Protein AF-A0A6A2WN17-F1 (afdb_monomer)

Foldseek 3Di:
DDDDDDDDDDDDPPPPDDDPDPPPPPLPPQQDDPLQPDDPDPDDDDDDDDFDAVLNVVVDDPPDPPPDLQEDFKDFVVQQDAQHKHFYKAADFDPPRQLQDAAADAPPPDDLALVCLVVQCVSNVNDPPGSLSVLSNVLRCVQPDDDPQKQKHKDRHPVSVLVSLCVPVNNPFDKDKDAKDKPDPDGIDRFMKGWNDKAWFPFARKWKWGFGRDSGHITIIMDRHPWGKIKIFTWIATPVGMTMRWIKIKTAAQQPPDQPPVQCVSHVHGGGPGIMMGIDHRSIMMMGTDDD

Solvent-accessible surface area (backbone atoms only — not comparable to full-atom values): 17610 Å² total; per-residue (Å²): 142,82,84,82,87,86,88,82,90,81,88,79,77,85,77,81,78,87,69,88,74,80,74,78,74,73,82,71,80,66,52,79,54,81,89,50,68,75,75,90,73,91,74,86,92,80,86,82,76,68,57,70,40,62,52,50,59,73,66,50,61,103,79,66,90,72,86,51,93,75,71,53,72,61,41,46,68,85,56,73,33,72,77,30,68,42,50,43,62,64,49,69,54,67,87,83,44,63,67,68,47,66,43,65,60,62,72,87,86,61,84,90,45,61,90,41,43,72,57,51,31,59,73,70,71,44,57,80,89,33,66,50,40,52,33,39,52,51,39,35,46,60,58,71,51,86,53,92,67,49,55,70,48,64,33,47,14,46,54,55,43,51,53,51,48,24,72,75,76,40,82,90,65,50,69,48,83,45,57,33,47,44,65,59,98,57,78,59,54,78,38,49,26,34,28,71,42,73,43,79,43,63,53,86,50,64,40,50,23,40,40,40,47,45,67,54,42,34,26,48,30,45,40,61,64,99,58,50,52,39,38,29,46,31,36,30,39,32,83,90,68,31,45,31,46,35,34,36,41,30,34,61,60,30,60,89,49,66,79,83,41,64,58,32,69,75,66,74,48,62,66,51,76,51,49,50,22,34,66,54,38,72,59,24,40,34,38,34,48,46,85,133

Sequence (292 aa):
MGNEFVSCSLVLVLLITLAPGNVAGSHGNVLRLPTMDGKEEAGESAPSNSGMSMGMMMRMGREEVGKDPGFKVFFLMKDVQVGKTIPVNFPHLKETDPSRTLPRKTPTSLPFSLKALPFLLRFFSIPPASPQALGIEKTLTACETERPGEYKACITSVDSLIDFVGGYFGSDVRFEILKTSASSNSSPLIQNYTVFELKEKTSAKSLPCHNLPYPYPVFYCHILIDTTNRMFKVILRGENGDLVDAVLVCHMDTTKWNRNYFAFRQLGVERGTTEACHFFPAYDLAVVLVPK

InterPro domains:
  IPR004873 BURP domain [PF03181] (73-286)
  IPR004873 BURP domain [PS51277] (74-290)
  IPR004873 BURP domain [SM01045] (72-290)
  IPR044816 BURP domain-containing protein [PTHR31236] (67-291)

Mean predicted aligned error: 12.92 Å

Secondary structure (DSSP, 8-state):
---------------------------------GGG------SS---------HHHHTTS-TTSTTS-TT--SEE-TTTSSTT-EEEE------TT-GGGS--SS--TTS--SGGGHHHHHHHTTPPTTSHHHHHHHHHHHHHHS--TTEEEEEE-SHHHHHHHHHHHH-TT-EEEEEE-EEE--S----EEEEEEEEEEE-TT-EEEEEEP-SSS--EEEEEETT--EEEEEEEEEETTS-EEEEEEEEES--TTS-TT-HHHHHHT--TTTS-EEEEPPTT-EEEEEE--

Organism: Hibiscus syriacus (NCBI:txid106335)

Radius of gyration: 25.1 Å; Cα contacts (8 Å, |Δi|>4): 496; chains: 1; bounding box: 89×75×54 Å

pLDDT: mean 74.09, std 23.2, range [22.14, 97.25]

Structure (mmCIF, N/CA/C/O backbone):
data_AF-A0A6A2WN17-F1
#
_entry.id   AF-A0A6A2WN17-F1
#
loop_
_atom_site.group_PDB
_atom_site.id
_atom_site.type_symbol
_atom_site.label_atom_id
_atom_site.label_alt_id
_atom_site.label_comp_id
_atom_site.label_asym_id
_atom_site.label_entity_id
_atom_site.label_seq_id
_atom_site.pdbx_PDB_ins_code
_atom_site.Cartn_x
_atom_site.Cartn_y
_atom_site.Cartn_z
_atom_site.occupancy
_atom_site.B_iso_or_equiv
_atom_site.auth_seq_id
_atom_site.auth_comp_id
_atom_site.auth_asym_id
_atom_site.auth_atom_id
_atom_site.pdbx_PDB_model_num
ATOM 1 N N . MET A 1 1 ? 65.100 -54.864 -26.582 1.00 40.81 1 MET A N 1
ATOM 2 C CA . MET A 1 1 ? 64.077 -54.620 -27.622 1.00 40.81 1 MET A CA 1
ATOM 3 C C . MET A 1 1 ? 62.974 -53.791 -26.995 1.00 40.81 1 MET A C 1
ATOM 5 O O . MET A 1 1 ? 62.302 -54.292 -26.108 1.00 40.81 1 MET A O 1
ATOM 9 N N . GLY A 1 2 ? 62.851 -52.529 -27.394 1.00 34.66 2 GLY A N 1
ATOM 10 C CA . GLY A 1 2 ? 61.840 -51.601 -26.884 1.00 34.66 2 GLY A CA 1
ATOM 11 C C . GLY A 1 2 ? 62.279 -50.176 -27.187 1.00 34.66 2 GLY A C 1
ATOM 12 O O . GLY A 1 2 ? 63.064 -49.619 -26.431 1.00 34.66 2 GLY A O 1
ATOM 13 N N . ASN A 1 3 ? 61.865 -49.661 -28.345 1.00 38.38 3 ASN A N 1
ATOM 14 C CA . ASN A 1 3 ? 62.213 -48.325 -28.823 1.00 38.38 3 ASN A CA 1
ATOM 15 C C . ASN A 1 3 ? 61.566 -47.224 -27.970 1.00 38.38 3 ASN A C 1
ATOM 17 O O . ASN A 1 3 ? 60.401 -47.320 -27.585 1.00 38.38 3 ASN A O 1
ATOM 21 N N . GLU A 1 4 ? 62.356 -46.175 -27.763 1.00 36.59 4 GLU A N 1
ATOM 22 C CA . GLU A 1 4 ? 62.033 -44.853 -27.219 1.00 36.59 4 GLU A CA 1
ATOM 23 C C . GLU A 1 4 ? 60.982 -44.149 -28.109 1.00 36.59 4 GLU A C 1
ATOM 25 O O . GLU A 1 4 ? 60.952 -44.372 -29.317 1.00 36.59 4 GLU A O 1
ATOM 30 N N . PHE A 1 5 ? 59.938 -43.477 -27.613 1.00 34.72 5 PHE A N 1
ATOM 31 C CA . PHE A 1 5 ? 59.844 -42.225 -26.842 1.00 34.72 5 PHE A CA 1
ATOM 32 C C . PHE A 1 5 ? 60.400 -40.953 -27.540 1.00 34.72 5 PHE A C 1
ATOM 34 O O . PHE A 1 5 ? 61.599 -40.729 -27.608 1.00 34.72 5 PHE A O 1
ATOM 41 N N . VAL A 1 6 ? 59.440 -40.073 -27.886 1.00 35.31 6 VAL A N 1
ATOM 42 C CA . VAL A 1 6 ? 59.460 -38.589 -27.978 1.00 35.31 6 VAL A CA 1
ATOM 43 C C . VAL A 1 6 ? 59.698 -37.889 -29.335 1.00 35.31 6 VAL A C 1
ATOM 45 O O . VAL A 1 6 ? 60.702 -38.074 -30.009 1.00 35.31 6 VAL A O 1
ATOM 48 N N . SER A 1 7 ? 58.790 -36.919 -29.567 1.00 34.34 7 SER A N 1
ATOM 49 C CA . SER A 1 7 ? 58.853 -35.698 -30.403 1.00 34.34 7 SER A CA 1
ATOM 50 C C . SER A 1 7 ? 58.430 -35.827 -31.876 1.00 34.34 7 SER A C 1
ATOM 52 O O . SER A 1 7 ? 58.879 -36.720 -32.570 1.00 34.34 7 SER A O 1
ATOM 54 N N . CYS A 1 8 ? 57.613 -34.948 -32.471 1.00 30.30 8 CYS A N 1
ATOM 55 C CA . CYS A 1 8 ? 57.121 -33.636 -32.051 1.00 30.30 8 CYS A CA 1
ATOM 56 C C . CYS A 1 8 ? 55.933 -33.213 -32.953 1.00 30.30 8 CYS A C 1
ATOM 58 O O . CYS A 1 8 ? 55.922 -33.526 -34.140 1.00 30.30 8 CYS A O 1
ATOM 60 N N . SER A 1 9 ? 55.008 -32.426 -32.396 1.00 37.34 9 SER A N 1
ATOM 61 C CA . SER A 1 9 ? 54.166 -31.433 -33.092 1.00 37.34 9 SER A CA 1
ATOM 62 C C . SER A 1 9 ? 53.092 -31.885 -34.094 1.00 37.34 9 SER A C 1
ATOM 64 O O . SER A 1 9 ? 53.327 -31.945 -35.295 1.00 37.34 9 SER A O 1
ATOM 66 N N . LEU A 1 10 ? 51.841 -31.949 -33.623 1.00 37.84 10 LEU A N 1
ATOM 67 C CA . LEU A 1 10 ? 50.713 -31.354 -34.351 1.00 37.84 10 LEU A CA 1
ATOM 68 C C . LEU A 1 10 ? 49.622 -30.926 -33.361 1.00 37.84 10 LEU A C 1
ATOM 70 O O . LEU A 1 10 ? 48.903 -31.733 -32.778 1.00 37.84 10 LEU A O 1
ATOM 74 N N . VAL A 1 11 ? 49.556 -29.612 -33.156 1.00 42.59 11 VAL A N 1
ATOM 75 C CA . VAL A 1 11 ? 48.488 -28.891 -32.466 1.00 42.59 11 VAL A CA 1
ATOM 76 C C . VAL A 1 11 ? 47.189 -29.138 -33.234 1.00 42.59 11 VAL A C 1
ATOM 78 O O . VAL A 1 11 ? 46.989 -28.562 -34.302 1.00 42.59 11 VAL A O 1
ATOM 81 N N . LEU A 1 12 ? 46.306 -29.993 -32.714 1.00 37.38 12 LEU A N 1
ATOM 82 C CA . LEU A 1 12 ? 44.942 -30.099 -33.223 1.00 37.38 12 LEU A CA 1
ATOM 83 C C . LEU A 1 12 ? 44.054 -29.137 -32.429 1.00 37.38 12 LEU A C 1
ATOM 85 O O . LEU A 1 12 ? 43.599 -29.421 -31.323 1.00 37.38 12 LEU A O 1
ATOM 89 N N . VAL A 1 13 ? 43.868 -27.958 -33.016 1.00 37.09 13 VAL A N 1
ATOM 90 C CA . VAL A 1 13 ? 42.871 -26.960 -32.635 1.00 37.09 13 VAL A CA 1
ATOM 91 C C . VAL A 1 13 ? 41.490 -27.617 -32.691 1.00 37.09 13 VAL A C 1
ATOM 93 O O . VAL A 1 13 ? 41.017 -27.981 -33.767 1.00 37.09 13 VAL A O 1
ATOM 96 N N . LEU A 1 14 ? 40.829 -27.763 -31.541 1.00 33.91 14 LEU A N 1
ATOM 97 C CA . LEU A 1 14 ? 39.413 -28.115 -31.491 1.00 33.91 14 LEU A CA 1
ATOM 98 C C . LEU A 1 14 ? 38.614 -26.870 -31.917 1.00 33.91 14 LEU A C 1
ATOM 100 O O . LEU A 1 14 ? 38.328 -25.982 -31.115 1.00 33.91 14 LEU A O 1
ATOM 104 N N . LEU A 1 15 ? 38.324 -26.767 -33.214 1.00 33.31 15 LEU A N 1
ATOM 105 C CA . LEU A 1 15 ? 37.409 -25.778 -33.778 1.00 33.31 15 LEU A CA 1
ATOM 106 C C . LEU A 1 15 ? 36.001 -26.030 -33.222 1.00 33.31 15 LEU A C 1
ATOM 108 O O . LEU A 1 15 ? 35.298 -26.943 -33.647 1.00 33.31 15 LEU A O 1
ATOM 112 N N . ILE A 1 16 ? 35.596 -25.199 -32.262 1.00 36.66 16 ILE A N 1
ATOM 113 C CA . ILE A 1 16 ? 34.209 -25.054 -31.821 1.00 36.66 16 ILE A CA 1
ATOM 114 C C . ILE A 1 16 ? 33.433 -24.436 -32.990 1.00 36.66 16 ILE A C 1
ATOM 116 O O . ILE A 1 16 ? 33.444 -23.223 -33.196 1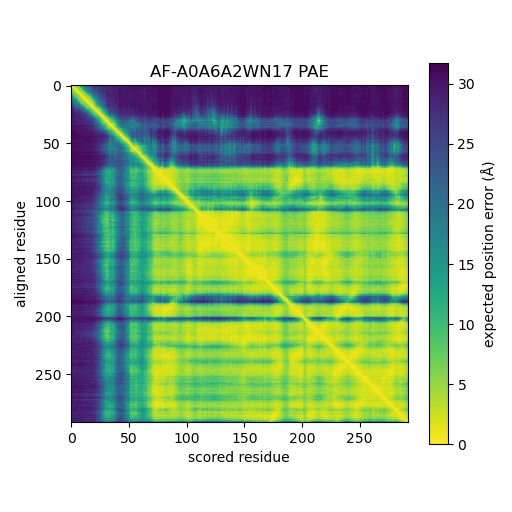.00 36.66 16 ILE A O 1
ATOM 120 N N . THR A 1 17 ? 32.773 -25.269 -33.789 1.00 34.62 17 THR A N 1
ATOM 121 C CA . THR A 1 17 ? 31.770 -24.811 -34.751 1.00 34.62 17 THR A CA 1
ATOM 122 C C . THR A 1 17 ? 30.524 -24.371 -33.987 1.00 34.62 17 THR A C 1
ATOM 124 O O . THR A 1 17 ? 29.763 -25.197 -33.482 1.00 34.62 17 THR A O 1
ATOM 127 N N . LEU A 1 18 ? 30.326 -23.056 -33.906 1.00 36.97 18 LEU A N 1
ATOM 128 C CA . LEU A 1 18 ? 29.062 -22.414 -33.559 1.00 36.97 18 LEU A CA 1
ATOM 129 C C . LEU A 1 18 ? 28.013 -22.771 -34.621 1.00 36.97 18 LEU A C 1
ATOM 131 O O . LEU A 1 18 ? 27.937 -22.134 -35.668 1.00 36.97 18 LEU A O 1
ATOM 135 N N . ALA A 1 19 ? 27.195 -23.785 -34.350 1.00 29.12 19 ALA A N 1
ATOM 136 C CA . ALA A 1 19 ? 25.875 -23.897 -34.957 1.00 29.12 19 ALA A CA 1
ATOM 137 C C . ALA A 1 19 ? 24.868 -23.190 -34.030 1.00 29.12 19 ALA A C 1
ATOM 139 O O . ALA A 1 19 ? 24.899 -23.433 -32.819 1.00 29.12 19 ALA A O 1
ATOM 140 N N . PRO A 1 20 ? 23.989 -22.311 -34.545 1.00 32.47 20 PRO A N 1
ATOM 141 C CA . PRO A 1 20 ? 22.979 -21.649 -33.736 1.00 32.47 20 PRO A CA 1
ATOM 142 C C . PRO A 1 20 ? 21.929 -22.688 -33.346 1.00 32.47 20 PRO A C 1
ATOM 144 O O . PRO A 1 20 ? 21.011 -23.000 -34.102 1.00 32.47 20 PRO A O 1
ATOM 147 N N . GLY A 1 21 ? 22.089 -23.266 -32.159 1.00 27.53 21 GLY A N 1
ATOM 148 C CA . GLY A 1 21 ? 21.031 -24.028 -31.523 1.00 27.53 21 GLY A CA 1
ATOM 149 C C . GLY A 1 21 ? 19.849 -23.096 -31.298 1.00 27.53 21 GLY A C 1
ATOM 150 O O . GLY A 1 21 ? 19.932 -22.178 -30.484 1.00 27.53 21 GLY A O 1
ATOM 151 N N . ASN A 1 22 ? 18.773 -23.325 -32.050 1.00 30.70 22 ASN A N 1
ATOM 152 C CA . ASN A 1 22 ? 17.442 -22.793 -31.795 1.00 30.70 22 ASN A CA 1
ATO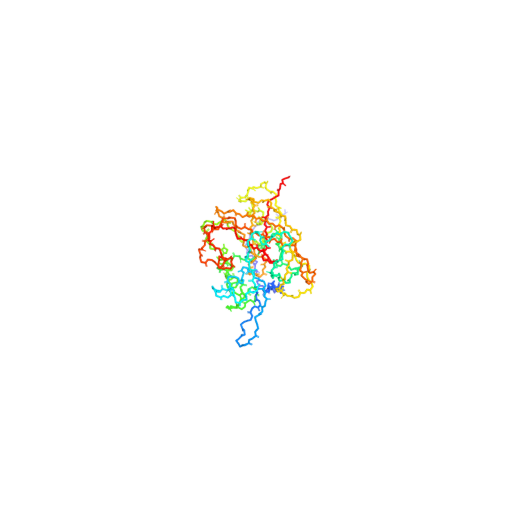M 153 C C . ASN A 1 22 ? 17.087 -23.041 -30.323 1.00 30.70 22 ASN A C 1
ATOM 155 O O . ASN A 1 22 ? 16.602 -24.112 -29.957 1.00 30.70 22 ASN A O 1
ATOM 159 N N . VAL A 1 23 ? 17.308 -22.040 -29.472 1.00 31.48 23 VAL A N 1
ATOM 160 C CA . VAL A 1 23 ? 16.600 -21.947 -28.202 1.00 31.48 23 VAL A CA 1
ATOM 161 C C . VAL A 1 23 ? 15.181 -21.580 -28.592 1.00 31.48 23 VAL A C 1
ATOM 163 O O . VAL A 1 23 ? 14.880 -20.422 -28.876 1.00 31.48 23 VAL A O 1
ATOM 166 N N . ALA A 1 24 ? 14.334 -22.602 -28.694 1.00 26.92 24 ALA A N 1
ATOM 167 C CA . ALA A 1 24 ? 12.898 -22.432 -28.765 1.00 26.92 24 ALA A CA 1
ATOM 168 C C . ALA A 1 24 ? 12.500 -21.519 -27.601 1.00 26.92 24 ALA A C 1
ATOM 170 O O . ALA A 1 24 ? 12.579 -21.908 -26.434 1.00 26.92 24 ALA A O 1
ATOM 171 N N . GLY A 1 25 ? 12.159 -20.273 -27.929 1.00 28.67 25 GLY A N 1
ATOM 172 C CA . GLY A 1 25 ? 11.593 -19.335 -26.985 1.00 28.67 25 GLY A CA 1
ATOM 173 C C . GLY A 1 25 ? 10.329 -19.969 -26.438 1.00 28.67 25 GLY A C 1
ATOM 174 O O . GLY A 1 25 ? 9.324 -20.063 -27.138 1.00 28.67 25 GLY A O 1
ATOM 175 N N . SER A 1 26 ? 10.395 -20.444 -25.196 1.00 28.44 26 SER A N 1
ATOM 176 C CA . SER A 1 26 ? 9.195 -20.651 -24.405 1.00 28.44 26 SER A CA 1
ATOM 177 C C . SER A 1 26 ? 8.462 -19.319 -24.443 1.00 28.44 26 SER A C 1
ATOM 179 O O . SER A 1 26 ? 8.983 -18.316 -23.952 1.00 28.44 26 SER A O 1
ATOM 181 N N . HIS A 1 27 ? 7.321 -19.290 -25.130 1.00 33.47 27 HIS A N 1
ATOM 182 C CA . HIS A 1 27 ? 6.392 -18.175 -25.111 1.00 33.47 27 HIS A CA 1
ATOM 183 C C . HIS A 1 27 ? 5.979 -17.974 -23.652 1.00 33.47 27 HIS A C 1
ATOM 185 O O . HIS A 1 27 ? 5.038 -18.592 -23.157 1.00 33.47 27 HIS A O 1
ATOM 191 N N . GLY A 1 28 ? 6.757 -17.165 -22.934 1.00 33.25 28 GLY A N 1
ATOM 192 C CA . GLY A 1 28 ? 6.467 -16.773 -21.573 1.00 33.25 28 GLY A CA 1
ATOM 193 C C . GLY A 1 28 ? 5.167 -15.998 -21.613 1.00 33.25 28 GLY A C 1
ATOM 194 O O . GLY A 1 28 ? 5.125 -14.893 -22.151 1.00 33.25 28 GLY A O 1
ATOM 195 N N . ASN A 1 29 ? 4.103 -16.597 -21.086 1.00 30.67 29 ASN A N 1
ATOM 196 C CA . ASN A 1 29 ? 2.864 -15.889 -20.814 1.00 30.67 29 ASN A CA 1
ATOM 197 C C . ASN A 1 29 ? 3.206 -14.721 -19.883 1.00 30.67 29 ASN A C 1
ATOM 199 O O . ASN A 1 29 ? 3.411 -14.906 -18.685 1.00 30.67 29 ASN A O 1
ATOM 203 N N . VAL A 1 30 ? 3.334 -13.530 -20.467 1.00 43.00 30 VAL A N 1
ATOM 204 C CA . VAL A 1 30 ? 3.514 -12.273 -19.745 1.00 43.00 30 VAL A CA 1
ATOM 205 C C . VAL A 1 30 ? 2.337 -12.135 -18.793 1.00 43.00 30 VAL A C 1
ATOM 207 O O . VAL A 1 30 ? 1.183 -12.225 -19.219 1.00 43.00 30 VAL A O 1
ATOM 210 N N . LEU A 1 31 ? 2.621 -11.922 -17.509 1.00 48.25 31 LEU A N 1
ATOM 211 C CA . LEU A 1 31 ? 1.592 -11.618 -16.530 1.00 48.25 31 LEU A CA 1
ATOM 212 C C . LEU A 1 31 ? 0.936 -10.291 -16.931 1.00 48.25 31 LEU A C 1
ATOM 214 O O . LEU A 1 31 ? 1.533 -9.224 -16.791 1.00 48.25 31 LEU A O 1
ATOM 218 N N . ARG A 1 32 ? -0.271 -10.354 -17.495 1.00 47.97 32 ARG A N 1
ATOM 219 C CA . ARG A 1 32 ? -1.046 -9.163 -17.847 1.00 47.97 32 ARG A CA 1
ATOM 220 C C . ARG A 1 32 ? -1.835 -8.717 -16.630 1.00 47.97 32 ARG A C 1
ATOM 222 O O . ARG A 1 32 ? -2.817 -9.348 -16.255 1.00 47.97 32 ARG A O 1
ATOM 229 N N . LEU A 1 33 ? -1.377 -7.640 -16.003 1.00 43.19 33 LEU A N 1
ATOM 230 C CA . LEU A 1 33 ? -2.143 -6.967 -14.964 1.00 43.19 33 LEU A CA 1
ATOM 231 C C . LEU A 1 33 ? -3.306 -6.193 -15.606 1.00 43.19 33 LEU A C 1
ATOM 233 O O . LEU A 1 33 ? -3.079 -5.512 -16.602 1.00 43.19 33 LEU A O 1
ATOM 237 N N . PRO A 1 34 ? -4.505 -6.156 -15.001 1.00 37.88 34 PRO A N 1
ATOM 238 C CA . PRO A 1 34 ? -5.596 -5.290 -15.464 1.00 37.88 34 PRO A CA 1
ATOM 239 C C . PRO A 1 34 ? -5.208 -3.802 -15.540 1.00 37.88 34 PRO A C 1
ATOM 241 O O . PRO A 1 34 ? -5.749 -3.040 -16.333 1.00 37.88 34 PRO A O 1
ATOM 244 N N . THR A 1 35 ? -4.213 -3.378 -14.752 1.00 41.19 35 THR A N 1
ATOM 245 C CA . THR A 1 35 ? -3.648 -2.015 -14.769 1.00 41.19 35 THR A CA 1
ATOM 246 C C . THR A 1 35 ? -2.876 -1.684 -16.053 1.00 41.19 35 THR A C 1
ATOM 248 O O . THR A 1 35 ? -2.472 -0.536 -16.254 1.00 41.19 35 THR A O 1
ATOM 251 N N . MET A 1 36 ? -2.650 -2.682 -16.910 1.00 41.41 36 MET A N 1
ATOM 252 C CA . MET A 1 36 ? -1.915 -2.588 -18.167 1.00 41.41 36 MET A CA 1
ATOM 253 C C . MET A 1 36 ? -2.828 -2.482 -19.397 1.00 41.41 36 MET A C 1
ATOM 255 O O . MET A 1 36 ? -2.316 -2.160 -20.464 1.00 41.41 36 MET A O 1
ATOM 259 N N . ASP A 1 37 ? -4.144 -2.678 -19.263 1.00 45.16 37 ASP A N 1
ATOM 260 C CA . ASP A 1 37 ? -5.091 -2.770 -20.391 1.00 45.16 37 ASP A CA 1
ATOM 261 C C . ASP A 1 37 ? -5.840 -1.456 -20.712 1.00 45.16 37 ASP A C 1
ATOM 263 O O . ASP A 1 37 ? -6.841 -1.460 -21.425 1.00 45.16 37 ASP A O 1
ATOM 267 N N . GLY A 1 38 ? -5.364 -0.304 -20.225 1.00 41.56 38 GLY A N 1
ATOM 268 C CA . GLY A 1 38 ? -5.970 0.994 -20.542 1.00 41.56 38 GLY A CA 1
ATOM 269 C C . GLY A 1 38 ? -5.831 1.346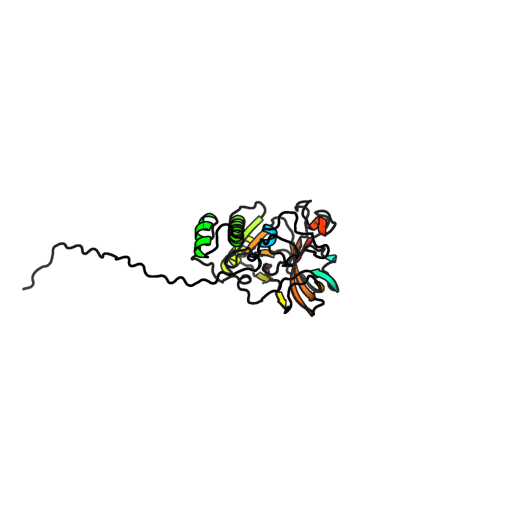 -22.028 1.00 41.56 38 GLY A C 1
ATOM 270 O O . GLY A 1 38 ? -4.758 1.771 -22.456 1.00 41.56 38 GLY A O 1
ATOM 271 N N . LYS A 1 39 ? -6.908 1.176 -22.803 1.00 32.22 39 LYS A N 1
ATOM 272 C CA . LYS A 1 39 ? -7.055 1.739 -24.151 1.00 32.22 39 LYS A CA 1
ATOM 273 C C . LYS A 1 39 ? -7.276 3.253 -24.061 1.00 32.22 39 LYS A C 1
ATOM 275 O O . LYS A 1 39 ? -8.184 3.698 -23.367 1.00 32.22 39 LYS A O 1
ATOM 280 N N . GLU A 1 40 ? -6.495 4.029 -24.807 1.00 34.12 40 GLU A N 1
ATOM 281 C CA . GLU A 1 40 ? -6.929 5.347 -25.281 1.00 34.12 40 GLU A CA 1
ATOM 282 C C . GLU A 1 40 ? -7.899 5.113 -26.445 1.00 34.12 40 GLU A C 1
ATOM 284 O O . GLU A 1 40 ? -7.475 4.766 -27.545 1.00 34.12 40 GLU A O 1
ATOM 289 N N . GLU A 1 41 ? -9.202 5.264 -26.214 1.00 26.09 41 GLU A N 1
ATOM 290 C CA . GLU A 1 41 ? -10.159 5.484 -27.300 1.00 26.09 41 GLU A CA 1
ATOM 291 C C . GLU A 1 41 ? -10.662 6.927 -27.198 1.00 26.09 41 GLU A C 1
ATOM 293 O O . GLU A 1 41 ? -11.208 7.362 -26.184 1.00 26.09 41 GLU A O 1
ATOM 298 N N . ALA A 1 42 ? -10.385 7.698 -28.250 1.00 29.48 42 ALA A N 1
ATOM 299 C CA . ALA A 1 42 ? -10.917 9.032 -28.453 1.00 29.48 42 ALA A CA 1
ATOM 300 C C . ALA A 1 42 ? -12.396 8.923 -28.857 1.00 29.48 42 ALA A C 1
ATOM 302 O O . ALA A 1 42 ? -12.702 8.318 -29.880 1.00 29.48 42 ALA A O 1
ATOM 303 N N . GLY A 1 43 ? -13.292 9.537 -28.080 1.00 24.22 43 GLY A N 1
ATOM 304 C CA . GLY A 1 43 ? -14.711 9.684 -28.425 1.00 24.22 43 GLY A CA 1
ATOM 305 C C . GLY A 1 43 ? -15.669 9.141 -27.362 1.00 24.22 43 GLY A C 1
ATOM 306 O O . GLY A 1 43 ? -15.671 7.958 -27.066 1.00 24.22 43 GLY A O 1
ATOM 307 N N . GLU A 1 44 ? -16.454 10.057 -26.795 1.00 26.31 44 GLU A N 1
ATOM 308 C CA . GLU A 1 44 ? -17.746 9.902 -26.104 1.00 26.31 44 GLU A CA 1
ATOM 309 C C . GLU A 1 44 ? -18.101 8.584 -25.365 1.00 26.31 44 GLU A C 1
ATOM 311 O O . GLU A 1 44 ? -18.444 7.561 -25.946 1.00 26.31 44 GLU A O 1
ATOM 316 N N . SER A 1 45 ? -18.263 8.743 -24.042 1.00 27.92 45 SER A N 1
ATOM 317 C CA . SER A 1 45 ? -19.128 7.988 -23.109 1.00 27.92 45 SER A CA 1
ATOM 318 C C . SER A 1 45 ? -18.694 6.598 -22.599 1.00 27.92 45 SER A C 1
ATOM 320 O O . SER A 1 45 ? -18.978 5.569 -23.197 1.00 27.92 45 SER A O 1
ATOM 322 N N . ALA A 1 46 ? -18.107 6.605 -21.390 1.00 22.14 46 ALA A N 1
ATOM 323 C CA . ALA A 1 46 ? -18.426 5.795 -20.192 1.00 22.14 46 ALA A CA 1
ATOM 324 C C . ALA A 1 46 ? -17.132 5.504 -19.396 1.00 22.14 46 ALA A C 1
ATOM 326 O O . ALA A 1 46 ? -16.246 4.825 -19.915 1.00 22.14 46 ALA A O 1
ATOM 327 N N . PRO A 1 47 ? -16.963 5.994 -18.150 1.00 25.53 47 PRO A N 1
ATOM 328 C CA . PRO A 1 47 ? -15.735 5.748 -17.405 1.00 25.53 47 PRO A CA 1
ATOM 329 C C . PRO A 1 47 ? -15.709 4.298 -16.906 1.00 25.53 47 PRO A C 1
ATOM 331 O O . PRO A 1 47 ? -16.605 3.844 -16.194 1.00 25.53 47 PRO A O 1
ATOM 334 N N . SER A 1 48 ? -14.667 3.557 -17.281 1.00 25.45 48 SER A N 1
ATOM 335 C CA . SER A 1 48 ? -14.406 2.213 -16.773 1.00 25.45 48 SER A CA 1
ATOM 336 C C . SER A 1 48 ? -14.025 2.274 -15.288 1.00 25.45 48 SER A C 1
ATOM 338 O O . SER A 1 48 ? -12.933 2.720 -14.930 1.00 25.45 48 SER A O 1
ATOM 340 N N . ASN A 1 49 ? -14.925 1.811 -14.421 1.00 33.69 49 ASN A N 1
ATOM 341 C CA . ASN A 1 49 ? -14.715 1.670 -12.982 1.00 33.69 49 ASN A CA 1
ATOM 342 C C . ASN A 1 49 ? -13.696 0.556 -12.675 1.00 33.69 49 ASN A C 1
ATOM 344 O O . ASN A 1 49 ? -14.027 -0.627 -12.737 1.00 33.69 49 ASN A O 1
ATOM 348 N N . SER A 1 50 ? -12.470 0.911 -12.279 1.00 32.88 50 SER A N 1
ATOM 349 C CA . SER A 1 50 ? -11.485 -0.053 -11.765 1.00 32.88 50 SER A CA 1
ATOM 350 C C . SER A 1 50 ? -10.767 0.480 -10.525 1.00 32.88 50 SER A C 1
ATOM 352 O O . SER A 1 50 ? -10.276 1.607 -10.526 1.00 32.88 50 SER A O 1
ATOM 354 N N . GLY A 1 51 ? -10.704 -0.337 -9.468 1.00 38.62 51 GLY A N 1
ATOM 355 C CA . GLY A 1 51 ? -10.024 -0.021 -8.209 1.00 38.62 51 GLY A CA 1
ATOM 356 C C . GLY A 1 51 ? -8.586 0.473 -8.412 1.00 38.62 51 GLY A C 1
ATOM 357 O O . GLY A 1 51 ? -7.840 -0.047 -9.242 1.00 38.62 51 GLY A O 1
ATOM 358 N N . MET A 1 52 ? -8.203 1.504 -7.660 1.00 41.41 52 MET A N 1
ATOM 359 C CA . MET A 1 52 ? -6.943 2.221 -7.860 1.00 41.41 52 MET A CA 1
ATOM 360 C C . MET A 1 52 ? -5.739 1.388 -7.392 1.00 41.41 52 MET A C 1
ATOM 362 O O . MET A 1 52 ? -5.575 1.131 -6.205 1.00 41.41 52 MET A O 1
ATOM 366 N N . SER A 1 53 ? -4.873 0.987 -8.325 1.00 46.84 53 SER A N 1
ATOM 367 C CA . SER A 1 53 ? -3.509 0.505 -8.039 1.00 46.84 53 SER A CA 1
ATOM 368 C C . SER A 1 53 ? -2.539 1.690 -7.960 1.00 46.84 53 SER A C 1
ATOM 370 O O . SER A 1 53 ? -2.772 2.709 -8.611 1.00 46.84 53 SER A O 1
ATOM 372 N N . MET A 1 54 ? -1.402 1.546 -7.266 1.00 44.53 54 MET A N 1
ATOM 373 C CA . MET A 1 54 ? -0.280 2.495 -7.348 1.00 44.53 54 MET A CA 1
ATOM 374 C C . MET A 1 54 ? 0.115 2.793 -8.807 1.00 44.53 54 MET A C 1
ATOM 376 O O . MET A 1 54 ? 0.375 3.939 -9.152 1.00 44.53 54 MET A O 1
ATOM 380 N N . GLY A 1 55 ? 0.056 1.803 -9.708 1.00 39.09 55 GLY A N 1
ATOM 381 C CA . GLY A 1 55 ? 0.274 2.016 -11.145 1.00 39.09 55 GLY A CA 1
ATOM 382 C C . GLY A 1 55 ? -0.755 2.950 -11.799 1.00 39.09 55 GLY A C 1
ATOM 383 O O . GLY A 1 55 ? -0.407 3.712 -12.696 1.00 39.09 55 GLY A O 1
ATOM 384 N N . MET A 1 56 ? -2.002 2.944 -11.322 1.00 38.41 56 MET A N 1
ATOM 385 C CA . MET A 1 56 ? -3.070 3.844 -11.770 1.00 38.41 56 MET A CA 1
ATOM 386 C C . MET A 1 56 ? -2.935 5.233 -11.125 1.00 38.41 56 MET A C 1
ATOM 388 O O . MET A 1 56 ? -3.084 6.239 -11.811 1.00 38.41 56 MET A O 1
ATOM 392 N N . MET A 1 57 ? -2.518 5.306 -9.857 1.00 41.81 57 MET A N 1
ATOM 393 C CA . MET A 1 57 ? -2.208 6.561 -9.157 1.00 41.81 57 MET A CA 1
ATOM 394 C C . MET A 1 57 ? -0.978 7.277 -9.741 1.00 41.81 57 MET A C 1
ATOM 396 O O . MET A 1 57 ? -0.953 8.499 -9.821 1.00 41.81 57 MET A O 1
ATOM 400 N N . MET A 1 58 ? 0.004 6.519 -10.236 1.00 38.28 58 MET A N 1
ATOM 401 C CA . MET A 1 58 ? 1.166 7.024 -10.977 1.00 38.28 58 MET A CA 1
ATOM 402 C C . MET A 1 58 ? 0.839 7.405 -12.435 1.00 38.28 58 MET A C 1
ATOM 404 O O . MET A 1 58 ? 1.651 8.060 -13.096 1.00 38.28 58 MET A O 1
ATOM 408 N N . ARG A 1 59 ? -0.304 6.963 -12.985 1.00 34.62 59 ARG A N 1
ATOM 409 C CA . ARG A 1 59 ? -0.810 7.348 -14.321 1.00 34.62 59 ARG A CA 1
ATOM 410 C C . ARG A 1 59 ? -1.738 8.556 -14.269 1.00 34.62 59 ARG A C 1
ATOM 412 O O . ARG A 1 59 ? -1.745 9.328 -15.220 1.00 34.62 59 ARG A O 1
ATOM 419 N N . MET A 1 60 ? -2.482 8.727 -13.184 1.00 29.77 60 MET A N 1
ATOM 420 C CA . MET A 1 60 ? -3.400 9.845 -13.026 1.00 29.77 60 MET A CA 1
ATOM 421 C C . MET A 1 60 ? -2.614 11.113 -12.696 1.00 29.77 60 MET A C 1
ATOM 423 O O . MET A 1 60 ? -2.026 11.255 -11.624 1.00 29.77 60 MET A O 1
ATOM 427 N N . GLY A 1 61 ? -2.623 12.060 -13.634 1.00 30.34 61 GLY A N 1
ATOM 428 C CA . GLY A 1 61 ? -2.382 13.457 -13.307 1.00 30.34 61 GLY A CA 1
ATOM 429 C C . GLY A 1 61 ? -3.339 13.915 -12.201 1.00 30.34 61 GLY A C 1
ATOM 430 O O . GLY A 1 61 ? -4.359 13.287 -11.921 1.00 30.34 61 GLY A O 1
ATOM 431 N N . ARG A 1 62 ? -2.992 15.035 -11.571 1.00 34.59 62 ARG A N 1
ATOM 432 C CA . ARG A 1 62 ? -3.594 15.655 -10.375 1.00 34.59 62 ARG A CA 1
ATOM 433 C C . ARG A 1 62 ? -5.124 15.900 -10.413 1.00 34.59 62 ARG A C 1
ATOM 435 O O . ARG A 1 62 ? -5.648 16.457 -9.453 1.00 34.59 62 ARG A O 1
ATOM 442 N N . GLU A 1 63 ? -5.829 15.512 -11.476 1.00 30.66 63 GLU A N 1
ATOM 443 C CA . GLU A 1 63 ? -7.161 16.011 -11.853 1.00 30.66 63 GLU A CA 1
ATOM 444 C C . GLU A 1 63 ? -8.246 14.937 -12.077 1.00 30.66 63 GLU A C 1
ATOM 446 O O . GLU A 1 63 ? -9.398 15.287 -12.318 1.00 30.66 63 GLU A O 1
ATOM 451 N N . GLU A 1 64 ? -7.942 13.639 -11.963 1.00 37.78 64 GLU A N 1
ATOM 452 C CA . GLU A 1 64 ? -8.919 12.578 -12.297 1.00 37.78 64 GLU A CA 1
ATOM 453 C C . GLU A 1 64 ? -9.430 11.770 -11.081 1.00 37.78 64 GLU A C 1
ATOM 455 O O . GLU A 1 64 ? -10.491 11.149 -11.142 1.00 37.78 64 GLU A O 1
ATOM 460 N N . VAL A 1 65 ? -8.751 11.839 -9.928 1.00 41.81 65 VAL A N 1
ATOM 461 C CA . VAL A 1 65 ? -9.263 11.308 -8.648 1.00 41.81 65 VAL A CA 1
ATOM 462 C C . VAL A 1 65 ? -10.220 12.339 -8.043 1.00 41.81 65 VAL A C 1
ATOM 464 O O . VAL A 1 65 ? -9.780 13.278 -7.380 1.00 41.81 65 VAL A O 1
ATOM 467 N N . GLY A 1 66 ? -11.523 12.188 -8.287 1.00 40.75 66 GLY A N 1
ATOM 468 C CA . GLY A 1 66 ? -12.551 13.028 -7.651 1.00 40.75 66 GLY A CA 1
ATOM 469 C C . GLY A 1 66 ? -13.739 13.442 -8.521 1.00 40.75 66 GLY A C 1
ATOM 470 O O . GLY A 1 66 ? -14.520 14.280 -8.082 1.00 40.75 66 GLY A O 1
ATOM 471 N N . LYS A 1 67 ? -13.890 12.897 -9.737 1.00 39.03 67 LYS A N 1
ATOM 472 C CA . LYS A 1 67 ? -15.031 13.218 -10.616 1.00 39.03 67 LYS A CA 1
ATOM 473 C C . LYS A 1 67 ? -16.332 12.476 -10.261 1.00 39.03 67 LYS A C 1
ATOM 475 O O . LYS A 1 67 ? -17.385 12.894 -10.728 1.00 39.03 67 LYS A O 1
ATOM 480 N N . ASP A 1 68 ? -16.280 11.436 -9.423 1.00 48.28 68 ASP A N 1
ATOM 481 C CA . ASP A 1 68 ? -17.472 10.749 -8.907 1.00 48.28 68 ASP A CA 1
ATOM 482 C C . ASP A 1 68 ? -17.682 11.078 -7.413 1.00 48.28 68 ASP A C 1
ATOM 484 O O . ASP A 1 68 ? -16.879 10.646 -6.578 1.00 48.28 68 ASP A O 1
ATOM 488 N N . PRO A 1 69 ? -18.733 11.837 -7.047 1.00 46.97 69 PRO A N 1
ATOM 489 C CA . PRO A 1 69 ? -19.015 12.213 -5.661 1.00 46.97 69 PRO A CA 1
ATOM 490 C C . PRO A 1 69 ? -19.352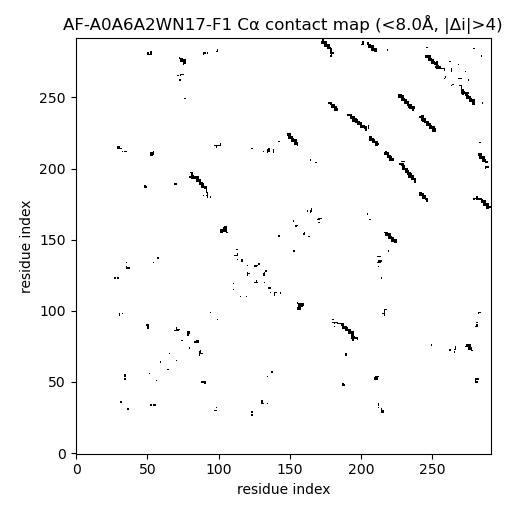 11.024 -4.740 1.00 46.97 69 PRO A C 1
ATOM 492 O O . PRO A 1 69 ? -19.348 11.195 -3.519 1.00 46.97 69 PRO A O 1
ATOM 495 N N . GLY A 1 70 ? -19.623 9.829 -5.283 1.00 56.16 70 GLY A N 1
ATOM 496 C CA . GLY A 1 70 ? -19.876 8.613 -4.503 1.00 56.16 70 GLY A CA 1
ATOM 497 C C . GLY A 1 70 ? -18.616 7.849 -4.071 1.00 56.16 70 GLY A C 1
ATOM 498 O O . GLY A 1 70 ? -18.676 7.052 -3.133 1.00 56.16 70 GLY A O 1
ATOM 499 N N . PHE A 1 71 ? -17.467 8.085 -4.714 1.00 62.19 71 PHE A N 1
ATOM 500 C CA . PHE A 1 71 ? -16.249 7.305 -4.491 1.00 62.19 71 PHE A CA 1
ATOM 501 C C . PHE A 1 71 ? -15.344 7.928 -3.417 1.00 62.19 71 PHE A C 1
ATOM 503 O O . PHE A 1 71 ? -14.807 9.023 -3.590 1.00 62.19 71 PHE A O 1
ATOM 510 N N . LYS A 1 72 ? -15.125 7.207 -2.309 1.00 76.12 72 LYS A N 1
ATOM 511 C CA . LYS A 1 72 ? -14.222 7.620 -1.223 1.00 76.12 72 LYS A CA 1
ATOM 512 C C . LYS A 1 72 ? -13.009 6.697 -1.136 1.00 76.12 72 LYS A C 1
ATOM 514 O O . LYS A 1 72 ? -13.154 5.495 -0.946 1.00 76.12 72 LYS A O 1
ATOM 519 N N . VAL A 1 73 ? -11.807 7.273 -1.229 1.00 82.25 73 VAL A N 1
ATOM 520 C CA . VAL A 1 73 ? -10.537 6.549 -1.011 1.00 82.25 73 VAL A CA 1
ATOM 521 C C . VAL A 1 73 ? -10.125 6.611 0.456 1.00 82.25 73 VAL A C 1
ATOM 523 O O . VAL A 1 73 ? -9.741 5.603 1.043 1.00 82.25 73 VAL A O 1
ATOM 526 N N . PHE A 1 74 ? -10.218 7.806 1.042 1.00 89.31 74 PHE A N 1
ATOM 527 C CA . PHE A 1 74 ? -9.876 8.055 2.439 1.00 89.31 74 PHE A CA 1
ATOM 528 C C . PHE A 1 74 ? -11.088 8.091 3.373 1.00 89.31 74 PHE A C 1
ATOM 530 O O . PHE A 1 74 ? -12.163 8.574 3.014 1.00 89.31 74 PHE A O 1
ATOM 537 N N . PHE A 1 75 ? -10.873 7.644 4.604 1.00 92.69 75 PHE A N 1
ATOM 538 C CA . PHE A 1 75 ? -11.856 7.610 5.682 1.00 92.69 75 PHE A CA 1
ATOM 539 C C . PHE A 1 75 ? -11.226 8.113 6.982 1.00 92.69 75 PHE A C 1
ATOM 541 O O . PHE A 1 75 ? -10.013 7.997 7.172 1.00 92.69 75 PHE A O 1
ATOM 548 N N . LEU A 1 76 ? -12.043 8.643 7.891 1.00 94.19 76 LEU A N 1
ATOM 549 C CA . LEU A 1 76 ? -11.628 8.821 9.281 1.00 94.19 76 LEU A CA 1
ATOM 550 C C . LEU A 1 76 ? -11.834 7.503 10.031 1.00 94.19 76 LEU A C 1
ATOM 552 O O . LEU A 1 76 ? -12.715 6.713 9.686 1.00 94.19 76 LEU A O 1
ATOM 556 N N . MET A 1 77 ? -11.079 7.270 11.103 1.00 92.75 77 MET A N 1
ATOM 557 C CA . MET A 1 77 ? -11.194 6.032 11.878 1.00 92.75 77 MET A CA 1
ATOM 558 C C . MET A 1 77 ? -12.595 5.868 12.475 1.00 92.75 77 MET A C 1
ATOM 560 O O . MET A 1 77 ? -13.100 4.754 12.589 1.00 92.75 77 MET A O 1
ATOM 564 N N . LYS A 1 78 ? -13.268 6.975 12.813 1.00 93.50 78 LYS A N 1
ATOM 565 C CA . LYS A 1 78 ? -14.660 6.970 13.299 1.00 93.50 78 LYS A CA 1
ATOM 566 C C . LYS A 1 78 ? -15.679 6.472 12.260 1.00 93.50 78 LYS A C 1
ATOM 568 O O . LYS A 1 78 ? -16.761 6.027 12.646 1.00 93.50 78 LYS A O 1
ATOM 573 N N . ASP A 1 79 ? -15.346 6.559 10.972 1.00 92.62 79 ASP A N 1
ATOM 574 C CA . ASP A 1 79 ? -16.219 6.142 9.871 1.00 92.62 79 ASP A CA 1
ATOM 575 C C . ASP A 1 79 ? -16.062 4.643 9.572 1.00 92.62 79 ASP A C 1
ATOM 577 O O . ASP A 1 79 ? -16.989 4.015 9.069 1.00 92.62 79 ASP A O 1
ATOM 581 N N . VAL A 1 80 ? -14.918 4.053 9.941 1.00 93.19 80 VAL A N 1
ATOM 582 C CA . VAL A 1 80 ? -14.599 2.629 9.752 1.00 93.19 80 VAL A CA 1
ATOM 583 C C . VAL A 1 80 ? -14.690 1.890 11.089 1.00 93.19 80 VAL A C 1
ATOM 585 O O . VAL A 1 80 ? -13.731 1.284 11.551 1.00 93.19 80 VAL A O 1
ATOM 588 N N . GLN A 1 81 ? -15.846 1.977 11.748 1.00 95.62 81 GLN A N 1
ATOM 589 C CA . GLN A 1 81 ? -16.140 1.272 13.004 1.00 95.62 81 GLN A CA 1
ATOM 590 C C . GLN A 1 81 ? -17.168 0.168 12.782 1.00 95.62 81 GLN A C 1
ATOM 592 O O . GLN A 1 81 ? -17.987 0.267 11.872 1.00 95.62 81 GLN A O 1
ATOM 597 N N . VAL A 1 82 ? -17.164 -0.859 13.636 1.00 97.25 82 VAL A N 1
ATOM 598 C CA . VAL A 1 82 ? -18.140 -1.961 13.570 1.00 97.25 82 VAL A CA 1
ATOM 599 C C . VAL A 1 82 ? -19.572 -1.413 13.532 1.00 97.25 82 VAL A C 1
ATOM 601 O O . VAL A 1 82 ? -19.940 -0.535 14.312 1.00 97.25 82 VAL A O 1
ATOM 604 N N . GLY A 1 83 ? -20.370 -1.911 12.586 1.00 96.12 83 GLY A N 1
ATOM 605 C CA . GLY A 1 83 ? -21.743 -1.478 12.323 1.00 96.12 83 GLY A CA 1
ATOM 606 C C . GLY A 1 83 ? -21.879 -0.244 11.423 1.00 96.12 83 GLY A C 1
ATOM 607 O O . GLY A 1 83 ? -22.992 0.074 11.010 1.00 96.12 83 GLY A O 1
ATOM 608 N N . LYS A 1 84 ? -20.788 0.458 11.086 1.00 96.44 84 LYS A N 1
ATOM 609 C CA . LYS A 1 84 ? -20.820 1.545 10.096 1.00 96.44 84 LYS A CA 1
ATOM 610 C C . LYS A 1 84 ? -20.866 0.988 8.681 1.00 96.44 84 LYS A C 1
ATOM 612 O O . LYS A 1 84 ? -20.291 -0.060 8.398 1.00 96.44 84 LYS A O 1
ATOM 617 N N . THR A 1 85 ? -21.515 1.738 7.799 1.00 93.19 85 THR A N 1
ATOM 618 C CA . THR A 1 85 ? -21.589 1.444 6.370 1.00 93.19 85 THR A CA 1
ATOM 619 C C . THR A 1 85 ? -20.808 2.495 5.600 1.00 93.19 85 THR A C 1
ATOM 621 O O . THR A 1 85 ? -20.980 3.692 5.834 1.00 93.19 85 THR A O 1
ATOM 624 N N . ILE A 1 86 ? -19.947 2.042 4.694 1.00 90.50 86 ILE A N 1
ATOM 625 C CA . ILE A 1 86 ? -19.064 2.892 3.899 1.00 90.50 86 ILE A CA 1
ATOM 626 C C . ILE A 1 86 ? -19.134 2.508 2.415 1.00 90.50 86 ILE A C 1
ATOM 628 O O . ILE A 1 86 ? -19.115 1.317 2.100 1.00 90.50 86 ILE A O 1
ATOM 632 N N . PRO A 1 87 ? -19.194 3.487 1.494 1.00 86.56 87 PRO A N 1
ATOM 633 C CA . PRO A 1 87 ? -19.110 3.215 0.068 1.00 86.56 87 PRO A CA 1
ATOM 634 C C . PRO A 1 87 ? -17.648 2.962 -0.307 1.00 86.56 87 PRO A C 1
ATOM 636 O O . PRO A 1 87 ? -16.804 3.854 -0.193 1.00 86.56 87 PRO A O 1
ATOM 639 N N . VAL A 1 88 ? -17.339 1.738 -0.732 1.00 80.00 88 VAL A N 1
ATOM 640 C CA . VAL A 1 88 ? -15.982 1.332 -1.126 1.00 80.00 88 VAL A CA 1
ATOM 641 C C . VAL A 1 88 ? -16.057 0.545 -2.428 1.00 80.00 88 VAL A C 1
ATOM 643 O O . VAL A 1 88 ? -17.037 -0.141 -2.705 1.00 80.00 88 VAL A O 1
ATOM 646 N N . ASN A 1 89 ? -15.011 0.650 -3.243 1.00 77.94 89 ASN A N 1
ATOM 647 C CA . ASN A 1 89 ? -14.826 -0.200 -4.412 1.00 77.94 89 ASN A CA 1
ATOM 648 C C . ASN A 1 89 ? -13.716 -1.210 -4.130 1.00 77.94 89 ASN A C 1
ATOM 650 O O . ASN A 1 89 ? -12.564 -0.816 -3.925 1.00 77.94 89 ASN A O 1
ATOM 654 N N . PHE A 1 90 ? -14.045 -2.494 -4.193 1.00 75.25 90 PHE A N 1
ATOM 655 C CA . PHE A 1 90 ? -13.053 -3.554 -4.299 1.00 75.25 90 PHE A CA 1
ATOM 656 C C . PHE A 1 90 ? -13.133 -4.133 -5.711 1.00 75.25 90 PHE A C 1
ATOM 658 O O . PHE A 1 90 ? -14.201 -4.588 -6.121 1.00 75.25 90 PHE A O 1
ATOM 665 N N . PRO A 1 91 ? -12.037 -4.112 -6.493 1.00 68.62 91 PRO A N 1
ATOM 666 C CA . PRO A 1 91 ? -12.060 -4.737 -7.804 1.00 68.62 91 PRO A CA 1
ATOM 667 C C . PRO A 1 91 ? -12.244 -6.247 -7.642 1.00 68.62 91 PRO A C 1
ATOM 669 O O . PRO A 1 91 ? -11.897 -6.821 -6.609 1.00 68.62 91 PRO A O 1
ATOM 672 N N . HIS A 1 92 ? -12.733 -6.903 -8.691 1.00 67.38 92 HIS A N 1
ATOM 673 C CA . HIS A 1 92 ? -12.839 -8.355 -8.697 1.00 67.38 92 HIS A CA 1
ATOM 674 C C . HIS A 1 92 ? -11.457 -8.995 -8.484 1.00 67.38 92 HIS A C 1
ATOM 676 O O . HIS A 1 92 ? -10.533 -8.813 -9.283 1.00 67.38 92 HIS A O 1
ATOM 682 N N . LEU A 1 93 ? -11.333 -9.768 -7.408 1.00 64.56 93 LEU A N 1
ATOM 683 C CA . LEU A 1 93 ? -10.092 -10.386 -6.969 1.00 64.56 93 LEU A CA 1
ATOM 684 C C . LEU A 1 93 ? -10.098 -11.877 -7.290 1.00 64.56 93 LEU A C 1
ATOM 686 O O . LEU A 1 93 ? -10.661 -12.673 -6.549 1.00 64.56 93 LEU A O 1
ATOM 690 N N . LYS A 1 94 ? -9.405 -12.288 -8.356 1.00 63.25 94 LYS A N 1
ATOM 691 C CA . LYS A 1 94 ? -9.121 -13.717 -8.555 1.00 63.25 94 LYS A CA 1
ATOM 692 C C . LYS A 1 94 ? -8.070 -14.143 -7.530 1.00 63.25 94 LYS A C 1
ATOM 694 O O . LYS A 1 94 ? -6.963 -13.602 -7.513 1.00 63.25 94 LYS A O 1
ATOM 699 N N . GLU A 1 95 ? -8.407 -15.078 -6.643 1.00 57.72 95 GLU A N 1
ATOM 700 C CA . GLU A 1 95 ? -7.460 -15.607 -5.646 1.00 57.72 95 GLU A CA 1
ATOM 701 C C . GLU A 1 95 ? -6.244 -16.276 -6.297 1.00 57.72 95 GLU A C 1
ATOM 703 O O . GLU A 1 95 ? -5.138 -16.196 -5.772 1.00 57.72 95 GLU A O 1
ATOM 708 N N . THR A 1 96 ? -6.426 -16.862 -7.480 1.00 59.25 96 THR A N 1
ATOM 709 C CA . THR A 1 96 ? -5.376 -17.545 -8.245 1.00 59.25 96 THR A CA 1
ATOM 710 C C . THR A 1 96 ? -4.520 -16.610 -9.103 1.00 59.25 96 THR A C 1
ATOM 712 O O . THR A 1 96 ? -3.780 -17.095 -9.956 1.00 59.25 96 THR A O 1
ATOM 715 N N . ASP A 1 97 ? -4.644 -15.287 -8.962 1.00 66.44 97 ASP A N 1
ATOM 716 C CA . ASP A 1 97 ? -3.864 -14.346 -9.768 1.00 66.44 97 ASP A CA 1
ATOM 717 C C . ASP A 1 97 ? -2.378 -14.379 -9.352 1.00 66.44 97 ASP A C 1
ATOM 719 O O . ASP A 1 97 ? -2.052 -13.985 -8.225 1.00 66.44 97 ASP A O 1
ATOM 723 N N . PRO A 1 98 ? -1.453 -14.805 -10.238 1.00 62.41 98 PRO A N 1
ATOM 724 C CA . PRO A 1 98 ? -0.040 -14.921 -9.892 1.00 62.41 98 PRO A CA 1
ATOM 725 C C . PRO A 1 98 ? 0.607 -13.577 -9.528 1.00 62.41 98 PRO A C 1
ATOM 727 O O . PRO A 1 98 ? 1.611 -13.567 -8.818 1.00 62.41 98 PRO A O 1
ATOM 730 N N . SER A 1 99 ? 0.021 -12.442 -9.941 1.00 64.81 99 SER A N 1
ATOM 731 C CA . SER A 1 99 ? 0.476 -11.094 -9.551 1.00 64.81 99 SER A CA 1
ATOM 732 C C . SER A 1 99 ? 0.396 -10.829 -8.058 1.00 64.81 99 SER A C 1
ATOM 734 O O . SER A 1 99 ? 1.068 -9.942 -7.538 1.00 64.81 99 SER A O 1
ATOM 736 N N . ARG A 1 100 ? -0.397 -11.631 -7.349 1.00 68.06 100 ARG A N 1
ATOM 737 C CA . ARG A 1 100 ? -0.627 -11.495 -5.916 1.00 68.06 100 ARG A CA 1
ATOM 738 C C . ARG A 1 100 ? 0.328 -12.351 -5.098 1.00 68.06 100 ARG A C 1
ATOM 740 O O . ARG A 1 100 ? 0.253 -12.319 -3.871 1.00 68.06 100 ARG A O 1
ATOM 747 N N . THR A 1 101 ? 1.219 -13.123 -5.720 1.00 74.75 101 THR A N 1
ATOM 748 C CA . THR A 1 101 ? 2.120 -14.052 -5.023 1.00 74.75 101 THR A CA 1
ATOM 749 C C . THR A 1 101 ? 3.574 -13.811 -5.392 1.00 74.75 101 THR A C 1
ATOM 751 O O . THR A 1 101 ? 3.933 -13.843 -6.562 1.00 74.75 101 THR A O 1
ATOM 754 N N . LEU A 1 102 ? 4.425 -13.620 -4.383 1.00 81.69 102 LEU A N 1
ATOM 755 C CA . LEU A 1 102 ? 5.868 -13.563 -4.581 1.00 81.69 102 LEU A CA 1
ATOM 756 C C . LEU A 1 102 ? 6.413 -14.976 -4.844 1.00 81.69 102 LEU A C 1
ATOM 758 O O . LEU A 1 102 ? 6.079 -15.899 -4.091 1.00 81.69 102 LEU A O 1
ATOM 762 N N . PRO A 1 103 ? 7.272 -15.170 -5.859 1.00 84.94 103 PRO A N 1
ATOM 763 C CA . PRO A 1 103 ? 8.029 -16.407 -5.979 1.00 84.94 103 PRO A CA 1
ATOM 764 C C . PRO A 1 103 ? 8.958 -16.566 -4.767 1.00 84.94 103 PRO A C 1
ATOM 766 O O . PRO A 1 103 ? 9.352 -15.585 -4.134 1.00 84.94 103 PRO A O 1
ATOM 769 N N . ARG A 1 104 ? 9.337 -17.809 -4.435 1.00 82.88 104 ARG A N 1
ATOM 770 C CA . ARG A 1 104 ? 10.244 -18.058 -3.299 1.00 82.88 104 ARG A CA 1
ATOM 771 C C . ARG A 1 104 ? 11.583 -17.340 -3.480 1.00 82.88 104 ARG A C 1
ATOM 773 O O . ARG A 1 104 ? 11.991 -16.600 -2.597 1.00 82.88 104 ARG A O 1
ATOM 780 N N . LYS A 1 105 ? 12.204 -17.515 -4.651 1.00 79.94 105 LYS A N 1
ATOM 781 C CA . LYS A 1 105 ? 13.510 -16.944 -5.002 1.00 79.94 105 LYS A CA 1
ATOM 782 C C . LYS A 1 105 ? 13.380 -15.868 -6.067 1.00 79.94 105 LYS A C 1
ATOM 784 O O . LYS A 1 105 ? 12.498 -15.945 -6.924 1.00 79.94 105 LYS A O 1
ATOM 789 N N . THR A 1 106 ? 14.295 -14.906 -6.034 1.00 72.75 106 THR A N 1
ATOM 790 C CA . THR A 1 106 ? 14.416 -13.876 -7.069 1.00 72.75 106 THR A CA 1
ATOM 791 C C . THR A 1 106 ? 14.703 -14.531 -8.423 1.00 72.75 106 THR A C 1
ATOM 793 O O . THR A 1 106 ? 15.572 -15.407 -8.487 1.00 72.75 106 THR A O 1
ATOM 796 N N . PRO A 1 107 ? 14.020 -14.133 -9.510 1.00 68.44 107 PRO A N 1
ATOM 797 C CA . PRO A 1 107 ? 14.367 -14.587 -10.851 1.00 68.44 107 PRO A CA 1
ATOM 798 C C . PRO A 1 107 ? 15.793 -14.125 -11.194 1.00 68.44 107 PRO A C 1
ATOM 800 O O . PRO A 1 107 ? 16.021 -12.961 -11.499 1.00 68.44 107 PRO A O 1
ATOM 803 N N . THR A 1 108 ? 16.777 -15.021 -11.119 1.00 62.25 108 THR A N 1
ATOM 804 C CA . THR A 1 108 ? 18.202 -14.693 -11.321 1.00 62.25 108 THR A CA 1
ATOM 805 C C . THR A 1 108 ? 18.580 -14.427 -12.779 1.00 62.25 108 THR A C 1
ATOM 807 O O . THR A 1 108 ? 19.715 -14.049 -13.053 1.00 62.25 108 THR A O 1
ATOM 810 N N . SER A 1 109 ? 17.659 -14.622 -13.725 1.00 76.25 109 SER A N 1
ATOM 811 C CA . SER A 1 109 ? 17.946 -14.579 -15.162 1.00 76.25 109 SER A CA 1
ATOM 812 C C . SER A 1 109 ? 17.620 -13.254 -15.853 1.00 76.25 109 SER A C 1
ATOM 814 O O . SER A 1 109 ? 18.070 -13.057 -16.981 1.00 76.25 109 SER A O 1
ATOM 816 N N . LEU A 1 110 ? 16.857 -12.349 -15.226 1.00 85.56 110 LEU A N 1
ATOM 817 C CA . LEU A 1 110 ? 16.415 -11.107 -15.868 1.00 85.56 110 LEU A CA 1
ATOM 818 C C . LEU A 1 110 ? 16.986 -9.865 -15.173 1.00 85.56 110 LEU A C 1
ATOM 820 O O . LEU A 1 110 ? 16.894 -9.753 -13.951 1.00 85.56 110 LEU A O 1
ATOM 824 N N . PRO A 1 111 ? 17.553 -8.907 -15.931 1.00 90.81 111 PRO A N 1
ATOM 825 C CA . PRO A 1 111 ? 18.054 -7.669 -15.357 1.00 90.81 111 PRO A CA 1
ATOM 826 C C . PRO A 1 111 ? 16.890 -6.814 -14.847 1.00 90.81 111 PRO A C 1
ATOM 828 O O . PRO A 1 111 ? 15.982 -6.476 -15.601 1.00 90.81 111 PRO A O 1
ATOM 831 N N . PHE A 1 112 ? 16.946 -6.405 -13.583 1.00 91.44 112 PHE A N 1
ATOM 832 C CA . PHE A 1 112 ? 15.986 -5.473 -12.996 1.00 91.44 112 PHE A CA 1
ATOM 833 C C . PHE A 1 112 ? 16.612 -4.078 -12.903 1.00 91.44 112 PHE A C 1
ATOM 835 O O . PHE A 1 112 ? 17.080 -3.668 -11.845 1.00 91.44 112 PHE A O 1
ATOM 842 N N . SER A 1 113 ? 16.702 -3.381 -14.041 1.00 93.81 113 SER A N 1
ATOM 843 C CA . SER A 1 113 ? 17.243 -2.018 -14.089 1.00 93.81 113 SER A CA 1
ATOM 844 C C . SER A 1 113 ? 16.653 -1.182 -15.219 1.00 93.81 113 SER A C 1
ATOM 846 O O . SER A 1 113 ? 16.412 -1.699 -16.313 1.00 93.81 113 SER A O 1
ATOM 848 N N . LEU A 1 114 ? 16.499 0.126 -14.989 1.00 95.44 114 LEU A N 1
ATOM 849 C CA . LEU A 1 114 ? 16.054 1.090 -15.997 1.00 95.44 114 LEU A CA 1
ATOM 850 C C . LEU A 1 114 ? 16.976 1.102 -17.223 1.00 95.44 114 LEU A C 1
ATOM 852 O O . LEU A 1 114 ? 16.505 1.179 -18.356 1.00 95.44 114 LEU A O 1
ATOM 856 N N . LYS A 1 115 ? 18.288 0.922 -17.028 1.00 97.12 115 LYS A N 1
ATOM 857 C CA . LYS A 1 115 ? 19.262 0.828 -18.133 1.00 97.12 115 LYS A CA 1
ATOM 858 C C . LYS A 1 115 ? 18.999 -0.365 -19.056 1.00 97.12 115 LYS A C 1
ATOM 860 O O . LYS A 1 115 ? 19.363 -0.327 -20.228 1.00 97.12 115 LYS A O 1
ATOM 865 N N . ALA A 1 116 ? 18.360 -1.415 -18.541 1.00 95.88 116 ALA A N 1
ATOM 866 C CA . ALA A 1 116 ? 17.988 -2.603 -19.298 1.00 95.88 116 ALA A CA 1
ATOM 867 C C . ALA A 1 116 ? 16.587 -2.504 -19.927 1.00 95.88 116 ALA A C 1
ATOM 869 O O . ALA A 1 116 ? 16.141 -3.472 -20.544 1.00 95.88 116 ALA A O 1
ATOM 870 N N . LEU A 1 117 ? 15.893 -1.362 -19.821 1.00 95.62 117 LEU A N 1
ATOM 871 C CA . LEU A 1 117 ? 14.538 -1.191 -20.351 1.00 95.62 117 LEU A CA 1
ATOM 872 C C . LEU A 1 117 ? 14.411 -1.607 -21.832 1.00 95.62 117 LEU A C 1
ATOM 874 O O . LEU A 1 117 ? 13.522 -2.408 -22.119 1.00 95.62 117 LEU A O 1
ATOM 878 N N . PRO A 1 118 ? 15.296 -1.201 -22.770 1.00 96.19 118 PRO A N 1
ATOM 879 C CA . PRO A 1 118 ? 15.182 -1.636 -24.167 1.00 96.19 118 PRO A CA 1
ATOM 880 C C . PRO A 1 118 ? 15.258 -3.160 -24.337 1.00 96.19 118 PRO A C 1
ATOM 882 O O . PRO A 1 118 ? 14.526 -3.739 -25.141 1.00 96.19 118 PRO A O 1
ATOM 885 N N . PHE A 1 119 ? 16.117 -3.821 -23.552 1.00 95.31 119 PHE A N 1
ATOM 886 C CA . PHE A 1 119 ? 16.223 -5.279 -23.536 1.00 95.31 119 PHE A CA 1
ATOM 887 C C . PHE A 1 119 ? 14.945 -5.921 -22.990 1.00 95.31 119 PHE A C 1
ATOM 889 O O . PHE A 1 119 ? 14.423 -6.844 -23.609 1.00 95.31 119 PHE A O 1
ATOM 896 N N . LEU A 1 120 ? 14.416 -5.413 -21.874 1.00 93.62 120 LEU A N 1
ATOM 897 C CA . LEU A 1 120 ? 13.207 -5.936 -21.235 1.00 93.62 120 LEU A CA 1
ATOM 898 C C . LEU A 1 120 ? 11.986 -5.827 -22.152 1.00 93.62 120 LEU A C 1
ATOM 900 O O . LEU A 1 120 ? 11.254 -6.802 -22.309 1.00 93.62 120 LEU A O 1
ATOM 904 N N . LEU A 1 121 ? 11.793 -4.677 -22.808 1.00 94.50 121 LEU A N 1
ATOM 905 C CA . LEU A 1 121 ? 10.690 -4.486 -23.754 1.00 94.50 121 LEU A CA 1
ATOM 906 C C . LEU A 1 121 ? 10.775 -5.483 -24.915 1.00 94.50 121 LEU A C 1
ATOM 908 O O . LEU A 1 121 ? 9.776 -6.114 -25.255 1.00 94.50 121 LEU A O 1
ATOM 912 N N . ARG A 1 122 ? 11.975 -5.702 -25.468 1.00 95.62 122 ARG A N 1
ATOM 913 C CA . ARG A 1 122 ? 12.191 -6.711 -26.513 1.00 95.62 122 ARG A CA 1
ATOM 914 C C . ARG A 1 122 ? 11.947 -8.132 -26.002 1.00 95.62 122 ARG A C 1
ATOM 916 O O . ARG A 1 122 ? 11.283 -8.903 -26.686 1.00 95.62 122 ARG A O 1
ATOM 923 N N . PHE A 1 123 ? 12.470 -8.478 -24.826 1.00 93.06 123 PHE A N 1
ATOM 924 C CA . PHE A 1 123 ? 12.347 -9.813 -24.235 1.00 93.06 123 PHE A CA 1
ATOM 925 C C . PHE A 1 123 ? 10.880 -10.197 -24.004 1.00 93.06 123 PHE A C 1
ATOM 927 O O . PHE A 1 123 ? 10.460 -11.291 -24.368 1.00 93.06 123 PHE A O 1
ATOM 934 N N . PHE A 1 124 ? 10.081 -9.272 -23.470 1.00 90.75 124 PHE A N 1
ATOM 935 C CA . PHE A 1 124 ? 8.655 -9.489 -23.218 1.00 90.75 124 PHE A CA 1
ATOM 936 C C . PHE A 1 124 ? 7.752 -9.185 -24.421 1.00 90.75 124 PHE A C 1
ATOM 938 O O . PHE A 1 124 ? 6.532 -9.266 -24.297 1.00 90.75 124 PHE A O 1
ATOM 945 N N . SER A 1 125 ? 8.322 -8.847 -25.584 1.00 94.81 125 SER A N 1
ATOM 946 C CA . SER A 1 125 ? 7.567 -8.454 -26.784 1.00 94.81 125 SER A CA 1
ATOM 947 C C . SER A 1 125 ? 6.577 -7.305 -26.524 1.00 94.81 125 SER A C 1
ATOM 949 O O . SER A 1 125 ? 5.451 -7.305 -27.021 1.00 94.81 125 SER A O 1
ATOM 951 N N . ILE A 1 126 ? 6.991 -6.324 -25.718 1.00 91.81 126 ILE A N 1
ATOM 952 C CA . ILE A 1 126 ? 6.195 -5.148 -25.363 1.00 91.81 126 ILE A CA 1
ATOM 953 C C . ILE A 1 126 ? 6.539 -4.008 -26.328 1.00 91.81 126 ILE A C 1
ATOM 955 O O . ILE A 1 126 ? 7.707 -3.612 -26.400 1.00 91.81 126 ILE A O 1
ATOM 959 N N . PRO A 1 127 ? 5.553 -3.439 -27.048 1.00 93.00 127 PRO A N 1
ATOM 960 C CA . PRO A 1 127 ? 5.800 -2.308 -27.932 1.00 93.00 127 PRO A CA 1
ATOM 961 C C . PRO A 1 127 ? 6.359 -1.100 -27.160 1.00 93.00 127 PRO A C 1
ATOM 963 O O . PRO A 1 127 ? 5.813 -0.752 -26.103 1.00 93.00 127 PRO A O 1
ATOM 966 N N . PRO A 1 128 ? 7.410 -0.429 -27.665 1.00 91.75 128 PRO A N 1
ATOM 967 C CA . PRO A 1 128 ? 7.856 0.851 -27.121 1.00 91.75 128 PRO A CA 1
ATOM 968 C C . PRO A 1 128 ? 6.715 1.877 -27.088 1.00 91.75 128 PRO A C 1
ATOM 970 O O . PRO A 1 128 ? 5.803 1.809 -27.909 1.00 91.75 128 PRO A O 1
ATOM 973 N N . ALA A 1 129 ? 6.758 2.812 -26.135 1.00 87.6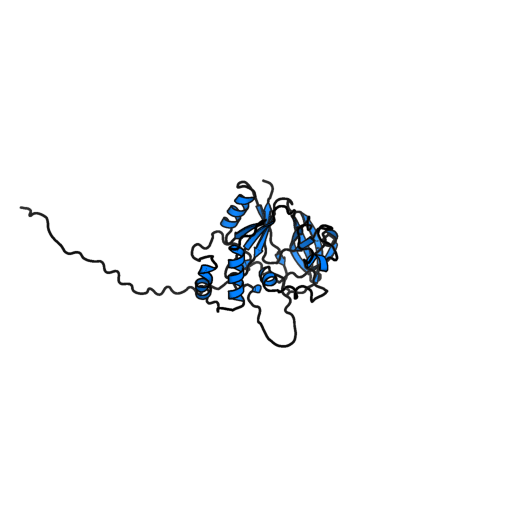2 129 ALA A N 1
ATOM 974 C CA . ALA A 1 129 ? 5.730 3.843 -25.913 1.00 87.62 129 ALA A CA 1
ATOM 975 C C . ALA A 1 129 ? 4.303 3.329 -25.608 1.00 87.62 129 ALA A C 1
ATOM 977 O O . ALA A 1 129 ? 3.382 4.126 -25.455 1.00 87.62 129 ALA A O 1
ATOM 978 N N . SER A 1 130 ? 4.105 2.016 -25.456 1.00 88.50 130 SER A N 1
ATOM 979 C CA . SER A 1 130 ? 2.831 1.461 -25.001 1.00 88.50 130 SER A CA 1
ATOM 980 C C . SER A 1 130 ? 2.540 1.804 -23.530 1.00 88.50 130 SER A C 1
ATOM 982 O O . SER A 1 130 ? 3.470 2.018 -22.739 1.00 88.50 130 SER A O 1
ATOM 984 N N . PRO A 1 131 ? 1.261 1.764 -23.105 1.00 86.44 131 PRO A N 1
ATOM 985 C CA . PRO A 1 131 ? 0.874 1.783 -21.697 1.00 86.44 131 PRO A CA 1
ATOM 986 C C . PRO A 1 131 ? 1.707 0.861 -20.805 1.00 86.44 131 PRO A C 1
ATOM 988 O O . PRO A 1 131 ? 2.014 1.219 -19.666 1.00 86.44 131 PRO A O 1
ATOM 991 N N . GLN A 1 132 ? 2.061 -0.313 -21.318 1.00 85.31 132 GLN A N 1
ATOM 992 C CA . GLN A 1 132 ? 2.836 -1.331 -20.629 1.00 85.31 132 GLN A CA 1
ATOM 993 C C . GLN A 1 132 ? 4.300 -0.925 -20.488 1.00 85.31 132 GLN A C 1
ATOM 995 O O . GLN A 1 132 ? 4.849 -1.011 -19.390 1.00 85.31 132 GLN A O 1
ATOM 1000 N N . ALA A 1 133 ? 4.910 -0.433 -21.569 1.00 89.00 133 ALA A N 1
ATOM 1001 C CA . ALA A 1 133 ? 6.282 0.062 -21.548 1.00 89.0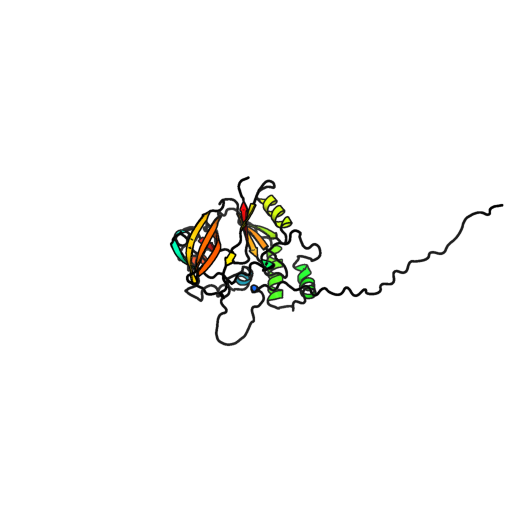0 133 ALA A CA 1
ATOM 1002 C C . ALA A 1 133 ? 6.453 1.206 -20.538 1.00 89.00 133 ALA A C 1
ATOM 1004 O O . ALA A 1 133 ? 7.374 1.164 -19.724 1.00 89.00 133 ALA A O 1
ATOM 1005 N N . LEU A 1 134 ? 5.512 2.157 -20.519 1.00 89.69 134 LEU A N 1
ATOM 1006 C CA . LEU A 1 134 ? 5.510 3.255 -19.551 1.00 89.69 134 LEU A CA 1
ATOM 1007 C C . LEU A 1 134 ? 5.359 2.755 -18.105 1.00 89.69 134 LEU A C 1
ATOM 1009 O O . LEU A 1 134 ? 5.970 3.301 -17.189 1.00 89.69 134 LEU A O 1
ATOM 1013 N N . GLY A 1 135 ? 4.547 1.718 -17.880 1.00 89.06 135 GLY A N 1
ATOM 1014 C CA . GLY A 1 135 ? 4.410 1.084 -16.566 1.00 89.06 135 GLY A CA 1
ATOM 1015 C C . GLY A 1 135 ? 5.733 0.498 -16.070 1.00 89.06 135 GLY A C 1
ATOM 1016 O O . GLY A 1 135 ? 6.148 0.786 -14.951 1.00 89.06 135 GLY A O 1
ATOM 1017 N N . ILE A 1 136 ? 6.427 -0.253 -16.929 1.00 91.06 136 ILE A N 1
ATOM 1018 C CA . ILE A 1 136 ? 7.735 -0.852 -16.622 1.00 91.06 136 ILE A CA 1
ATOM 1019 C C . ILE A 1 136 ? 8.774 0.228 -16.327 1.00 91.06 136 ILE A C 1
ATOM 1021 O O . ILE A 1 136 ? 9.478 0.145 -15.322 1.00 91.06 136 ILE A O 1
ATOM 1025 N N . GLU A 1 137 ? 8.853 1.249 -17.176 1.00 92.88 137 GLU A N 1
ATOM 1026 C CA . GLU A 1 137 ? 9.764 2.379 -17.003 1.00 92.88 137 GLU A CA 1
ATOM 1027 C C . GLU A 1 137 ? 9.539 3.089 -15.664 1.00 92.88 137 GLU A C 1
ATOM 1029 O O . GLU A 1 137 ? 10.490 3.303 -14.907 1.00 92.88 137 GLU A O 1
ATOM 1034 N N . LYS A 1 138 ? 8.279 3.395 -15.326 1.00 90.38 138 LYS A N 1
ATOM 1035 C CA . LYS A 1 138 ? 7.916 4.022 -14.047 1.00 90.38 138 LYS A CA 1
ATOM 1036 C C . LYS A 1 138 ? 8.271 3.139 -12.857 1.00 90.38 138 LYS A C 1
ATOM 1038 O O . LYS A 1 138 ? 8.794 3.652 -11.870 1.00 90.38 138 LYS A O 1
ATOM 1043 N N . THR A 1 139 ? 8.021 1.835 -12.953 1.00 92.12 139 THR A N 1
ATOM 1044 C CA . THR A 1 139 ? 8.382 0.866 -11.912 1.00 92.12 139 THR A CA 1
ATOM 1045 C C . THR A 1 139 ? 9.881 0.888 -11.651 1.00 92.12 139 THR A C 1
ATOM 1047 O O . THR A 1 139 ? 10.299 1.143 -10.524 1.00 92.12 139 THR A O 1
ATOM 1050 N N . LEU A 1 140 ? 10.694 0.702 -12.693 1.00 94.69 140 LEU A N 1
ATOM 1051 C CA . LEU A 1 140 ? 12.154 0.697 -12.574 1.00 94.69 140 LEU A CA 1
ATOM 1052 C C . LEU A 1 140 ? 12.674 2.031 -12.031 1.00 94.69 140 LEU A C 1
ATOM 1054 O O . LEU A 1 140 ? 13.483 2.044 -11.107 1.00 94.69 140 LEU A O 1
ATOM 1058 N N . THR A 1 141 ? 12.136 3.145 -12.527 1.00 94.06 141 THR A N 1
ATOM 1059 C CA . THR A 1 141 ? 12.477 4.485 -12.039 1.00 94.06 141 THR A CA 1
ATOM 1060 C C . THR A 1 141 ? 12.183 4.635 -10.545 1.00 94.06 141 THR A C 1
ATOM 1062 O O . THR A 1 141 ? 13.047 5.084 -9.796 1.00 94.06 141 THR A O 1
ATOM 1065 N N . ALA A 1 142 ? 10.996 4.242 -10.073 1.00 90.56 142 ALA A N 1
ATOM 1066 C CA . ALA A 1 142 ? 10.637 4.330 -8.655 1.00 90.56 142 ALA A CA 1
ATOM 1067 C C . ALA A 1 142 ? 11.526 3.441 -7.767 1.00 90.56 142 ALA A C 1
ATOM 1069 O O . ALA A 1 142 ? 11.926 3.849 -6.670 1.00 90.56 142 ALA A O 1
ATOM 1070 N N . CYS A 1 143 ? 11.868 2.247 -8.253 1.00 92.88 143 CYS A N 1
ATOM 1071 C CA . CYS A 1 143 ? 12.749 1.322 -7.551 1.00 92.88 143 CYS A CA 1
ATOM 1072 C C . CYS A 1 143 ? 14.171 1.881 -7.397 1.00 92.88 143 CYS A C 1
ATOM 1074 O O . CYS A 1 143 ? 14.723 1.812 -6.301 1.00 92.88 143 CYS A O 1
ATOM 1076 N N . GLU A 1 144 ? 14.732 2.480 -8.450 1.00 94.25 144 GLU A N 1
ATOM 1077 C CA . GLU A 1 144 ? 16.111 2.995 -8.468 1.00 94.25 144 GLU A CA 1
ATOM 1078 C C . GLU A 1 144 ? 16.259 4.412 -7.881 1.00 94.25 144 GLU A C 1
ATOM 1080 O O . GLU A 1 144 ? 17.342 4.785 -7.442 1.00 94.25 144 GLU A O 1
ATOM 1085 N N . THR A 1 145 ? 15.195 5.222 -7.856 1.00 92.25 145 THR A N 1
ATOM 1086 C CA . THR A 1 145 ? 15.268 6.618 -7.380 1.00 92.25 145 THR A CA 1
ATOM 1087 C C . THR A 1 145 ? 15.407 6.679 -5.866 1.00 92.25 145 THR A C 1
ATOM 1089 O O . THR A 1 145 ? 14.514 6.216 -5.164 1.00 92.25 145 THR A O 1
ATOM 1092 N N . GLU A 1 146 ? 16.450 7.317 -5.343 1.00 89.06 146 GLU A N 1
ATOM 1093 C CA . GLU A 1 146 ? 16.595 7.556 -3.903 1.00 89.06 146 GLU A CA 1
ATOM 1094 C C . GLU A 1 146 ? 15.507 8.487 -3.346 1.00 89.06 146 GLU A C 1
ATOM 1096 O O . GLU A 1 146 ? 15.103 9.467 -3.979 1.00 89.06 146 GLU A O 1
ATOM 1101 N N . ARG A 1 147 ? 15.022 8.181 -2.138 1.00 85.31 147 ARG A N 1
ATOM 1102 C CA . ARG A 1 147 ? 13.957 8.935 -1.458 1.00 85.31 147 ARG A CA 1
ATOM 1103 C C . ARG A 1 147 ? 14.384 9.239 -0.019 1.00 85.31 147 ARG A C 1
ATOM 1105 O O . ARG A 1 147 ? 14.197 8.406 0.864 1.00 85.31 147 ARG A O 1
ATOM 1112 N N . PRO A 1 148 ? 14.976 10.419 0.243 1.00 86.31 148 PRO A N 1
ATOM 1113 C CA . PRO A 1 148 ? 15.351 10.804 1.599 1.00 86.31 148 PRO A CA 1
ATOM 1114 C C . PRO A 1 148 ? 14.143 10.786 2.546 1.00 86.31 148 PRO A C 1
ATOM 1116 O O . PRO A 1 148 ? 13.081 11.306 2.206 1.00 86.31 148 PRO A O 1
ATOM 1119 N N . GLY A 1 149 ? 14.316 10.210 3.739 1.00 84.94 149 GLY A N 1
ATOM 1120 C CA . GLY A 1 149 ? 13.239 10.057 4.728 1.00 84.94 149 GLY A CA 1
ATOM 1121 C C . GLY A 1 149 ? 12.385 8.795 4.556 1.00 84.94 149 GLY A C 1
ATOM 1122 O O . GLY A 1 149 ? 11.387 8.633 5.258 1.00 84.94 149 GLY A O 1
ATOM 1123 N N . GLU A 1 150 ? 12.773 7.894 3.654 1.00 88.31 150 GLU A N 1
ATOM 1124 C CA . GLU A 1 150 ? 12.053 6.662 3.358 1.00 88.31 150 GLU A CA 1
ATOM 1125 C C . GLU A 1 150 ? 13.013 5.465 3.330 1.00 88.31 150 GLU A C 1
ATOM 1127 O O . GLU A 1 150 ? 14.025 5.480 2.632 1.00 88.31 150 GLU A O 1
ATOM 1132 N N . TYR A 1 151 ? 12.687 4.407 4.073 1.00 91.44 151 TYR A N 1
ATOM 1133 C CA . TYR A 1 151 ? 13.361 3.116 3.962 1.00 91.44 151 TYR A CA 1
ATOM 1134 C C . TYR A 1 151 ? 12.577 2.243 2.984 1.00 91.44 151 TYR A C 1
ATOM 1136 O O . TYR A 1 151 ? 11.459 1.834 3.300 1.00 91.44 151 TYR A O 1
ATOM 1144 N N . LYS A 1 152 ? 13.121 1.984 1.792 1.00 94.00 152 LYS A N 1
ATOM 1145 C CA . LYS A 1 152 ? 12.386 1.340 0.693 1.00 94.00 152 LYS A CA 1
ATOM 1146 C C . LYS A 1 152 ? 13.187 0.279 -0.047 1.00 94.00 152 LYS A C 1
ATOM 1148 O O . LYS A 1 152 ? 14.408 0.367 -0.139 1.00 94.00 152 LYS A O 1
ATOM 1153 N N . ALA A 1 153 ? 12.478 -0.662 -0.660 1.00 94.44 153 ALA A N 1
ATOM 1154 C CA . ALA A 1 153 ? 13.015 -1.569 -1.666 1.00 94.44 153 ALA A CA 1
ATOM 1155 C C . ALA A 1 153 ? 11.907 -2.082 -2.591 1.00 94.44 153 ALA A C 1
ATOM 1157 O O . ALA A 1 153 ? 10.742 -2.185 -2.203 1.00 94.44 153 ALA A O 1
ATOM 1158 N N . CYS A 1 154 ? 12.290 -2.460 -3.810 1.00 94.50 154 CYS A N 1
ATOM 1159 C CA . CYS A 1 154 ? 11.429 -3.255 -4.675 1.00 94.50 154 CYS A CA 1
ATOM 1160 C C . CYS A 1 154 ? 11.689 -4.742 -4.446 1.00 94.50 154 CYS A C 1
ATOM 1162 O O . CYS A 1 154 ? 12.778 -5.251 -4.704 1.00 94.50 154 CYS A O 1
ATOM 1164 N N . ILE A 1 155 ? 10.662 -5.422 -3.958 1.00 94.12 155 ILE A N 1
ATOM 1165 C CA . ILE A 1 155 ? 10.658 -6.822 -3.569 1.00 94.12 155 ILE A CA 1
ATOM 1166 C C . ILE A 1 155 ? 10.100 -7.650 -4.716 1.00 94.12 155 ILE A C 1
ATOM 1168 O O . ILE A 1 155 ? 9.008 -7.392 -5.225 1.00 94.12 155 ILE A O 1
ATOM 1172 N N . THR A 1 156 ? 10.857 -8.665 -5.113 1.00 91.44 156 THR A N 1
ATOM 1173 C CA . THR A 1 156 ? 10.510 -9.560 -6.228 1.00 91.44 156 THR A CA 1
ATOM 1174 C C . THR A 1 156 ? 10.460 -11.024 -5.806 1.00 91.44 156 THR A C 1
ATOM 1176 O O . THR A 1 156 ? 10.080 -11.882 -6.599 1.00 91.44 156 THR A O 1
ATOM 1179 N N . SER A 1 157 ? 10.803 -11.323 -4.550 1.00 90.88 157 SER A N 1
ATOM 1180 C CA . SER A 1 157 ? 10.726 -12.662 -3.970 1.00 90.88 157 SER A CA 1
ATOM 1181 C C . SER A 1 157 ? 10.482 -12.650 -2.464 1.00 90.88 157 SER A C 1
ATOM 1183 O O . SER A 1 157 ? 10.698 -11.639 -1.793 1.00 90.88 157 SER A O 1
ATOM 1185 N N . VAL A 1 158 ? 10.061 -13.797 -1.926 1.00 91.38 158 VAL A N 1
ATOM 1186 C CA . VAL A 1 158 ? 9.920 -14.001 -0.476 1.00 91.38 158 VAL A CA 1
ATOM 1187 C C . VAL A 1 158 ? 11.265 -13.841 0.232 1.00 91.38 158 VAL A C 1
ATOM 1189 O O . VAL A 1 158 ? 11.310 -13.180 1.264 1.00 91.38 158 VAL A O 1
ATOM 1192 N N . ASP A 1 159 ? 12.355 -14.357 -0.341 1.00 91.69 159 ASP A N 1
ATOM 1193 C CA . ASP A 1 159 ? 13.697 -14.218 0.240 1.00 91.69 159 ASP A CA 1
ATOM 1194 C C . ASP A 1 159 ? 14.093 -12.735 0.368 1.00 91.69 159 ASP A C 1
ATOM 1196 O O . ASP A 1 159 ? 14.440 -12.277 1.454 1.00 91.69 159 ASP A O 1
ATOM 1200 N N . SER A 1 160 ? 13.904 -11.938 -0.696 1.00 93.00 160 SER A N 1
ATOM 1201 C CA . SER A 1 160 ? 14.181 -10.492 -0.640 1.00 93.00 160 SER A CA 1
ATOM 1202 C C . SER A 1 160 ? 13.301 -9.745 0.368 1.00 93.00 160 SER A C 1
ATOM 1204 O O . SER A 1 160 ? 13.732 -8.747 0.943 1.00 93.00 160 SER A O 1
ATOM 1206 N N . LEU A 1 161 ? 12.073 -10.224 0.603 1.00 93.75 161 LEU A N 1
ATOM 1207 C CA . LEU A 1 161 ? 11.181 -9.643 1.602 1.00 93.75 161 LEU A CA 1
ATOM 1208 C C . LEU A 1 161 ? 11.689 -9.925 3.017 1.00 93.75 161 LEU A C 1
ATOM 1210 O O . LEU A 1 161 ? 11.672 -9.026 3.852 1.00 93.75 161 LEU A O 1
ATOM 1214 N N . ILE A 1 162 ? 12.137 -11.157 3.278 1.00 93.19 162 ILE A N 1
ATOM 1215 C CA . ILE A 1 162 ? 12.712 -11.558 4.567 1.00 93.19 162 ILE A CA 1
ATOM 1216 C C . ILE A 1 162 ? 13.953 -10.718 4.867 1.00 93.19 162 ILE A C 1
ATOM 1218 O O . ILE A 1 162 ? 14.032 -10.138 5.950 1.00 93.19 162 ILE A O 1
ATOM 1222 N N . ASP A 1 163 ? 14.870 -10.594 3.905 1.00 93.94 163 ASP A N 1
ATOM 1223 C CA . ASP A 1 163 ? 16.094 -9.802 4.066 1.00 93.94 163 ASP A CA 1
ATOM 1224 C C . ASP A 1 163 ? 15.775 -8.332 4.362 1.00 93.94 163 ASP A C 1
ATOM 1226 O O . ASP A 1 163 ? 16.339 -7.736 5.280 1.00 93.94 163 ASP A O 1
ATOM 1230 N N . PHE A 1 164 ? 14.822 -7.749 3.629 1.00 94.81 164 PHE A N 1
ATOM 1231 C CA . PHE A 1 164 ? 14.417 -6.357 3.810 1.00 94.81 164 PHE A CA 1
ATOM 1232 C C . PHE A 1 164 ? 13.742 -6.106 5.168 1.00 94.81 164 PHE A C 1
ATOM 1234 O O . PHE A 1 164 ? 14.071 -5.146 5.867 1.00 94.81 164 PHE A O 1
ATOM 1241 N N . VAL A 1 165 ? 12.826 -6.990 5.579 1.00 93.62 165 VAL A N 1
ATOM 1242 C CA . VAL A 1 165 ? 12.181 -6.931 6.901 1.00 93.62 165 VAL A CA 1
ATOM 1243 C C . VAL A 1 165 ? 13.223 -7.089 8.008 1.00 93.62 165 VAL A C 1
ATOM 1245 O O . VAL A 1 165 ? 13.204 -6.323 8.972 1.00 93.62 165 VAL A O 1
ATOM 1248 N N . GLY A 1 166 ? 14.157 -8.031 7.855 1.00 93.88 166 GLY A N 1
ATOM 1249 C CA . GLY A 1 166 ? 15.250 -8.260 8.796 1.00 93.88 166 GLY A CA 1
ATOM 1250 C C . GLY A 1 166 ? 16.209 -7.073 8.902 1.00 93.88 166 GLY A C 1
ATOM 1251 O O . GLY A 1 166 ? 16.653 -6.737 10.000 1.00 93.88 166 GLY A O 1
ATOM 1252 N N . GLY A 1 167 ? 16.477 -6.394 7.785 1.00 93.88 167 GLY A N 1
ATOM 1253 C CA . GLY A 1 167 ? 17.322 -5.203 7.731 1.00 93.88 167 GLY A CA 1
ATOM 1254 C C . GLY A 1 167 ? 16.763 -4.017 8.520 1.00 93.88 167 GLY A C 1
ATOM 1255 O O . GLY A 1 167 ? 17.534 -3.289 9.141 1.00 93.88 167 GLY A O 1
ATOM 1256 N N . TYR A 1 168 ? 15.437 -3.841 8.544 1.00 91.69 168 TYR A N 1
ATOM 1257 C CA . TYR A 1 168 ? 14.800 -2.732 9.267 1.00 91.69 168 TYR A CA 1
ATOM 1258 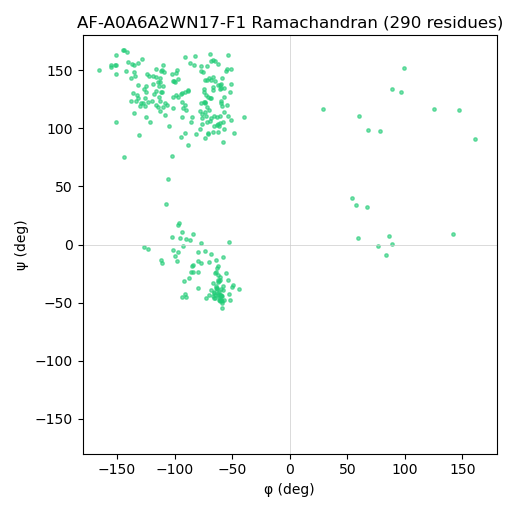C C . TYR A 1 168 ? 14.366 -3.089 10.692 1.00 91.69 168 TYR A C 1
ATOM 1260 O O . TYR A 1 168 ? 14.579 -2.320 11.627 1.00 91.69 168 TYR A O 1
ATOM 1268 N N . PHE A 1 169 ? 13.729 -4.248 10.877 1.00 90.62 169 PHE A N 1
ATOM 1269 C CA . PHE A 1 169 ? 13.132 -4.639 12.157 1.00 90.62 169 PHE A CA 1
ATOM 1270 C C . PHE A 1 169 ? 14.028 -5.549 13.011 1.00 90.62 169 PHE A C 1
ATOM 1272 O O . PHE A 1 169 ? 13.686 -5.810 14.168 1.00 90.62 169 PHE A O 1
ATOM 1279 N N . GLY A 1 170 ? 15.165 -5.995 12.470 1.00 91.50 170 GLY A N 1
ATOM 1280 C CA . GLY A 1 170 ? 16.077 -6.961 13.080 1.00 91.50 170 GLY A CA 1
ATOM 1281 C C . GLY A 1 170 ? 15.873 -8.377 12.536 1.00 91.50 170 GLY A C 1
ATOM 1282 O O . GLY A 1 170 ? 14.774 -8.754 12.142 1.00 91.50 170 GLY A O 1
ATOM 1283 N N . SER A 1 171 ? 16.930 -9.189 12.536 1.00 88.00 171 SER A N 1
ATOM 1284 C CA . SER A 1 171 ? 16.946 -10.530 11.923 1.00 88.00 171 SER A CA 1
ATOM 1285 C C . SER A 1 171 ? 16.107 -11.592 12.646 1.00 88.00 171 SER A C 1
ATOM 1287 O O . SER A 1 171 ? 15.822 -12.640 12.077 1.00 88.00 171 SER A O 1
ATOM 1289 N N . ASP A 1 172 ? 15.696 -11.336 13.887 1.00 86.81 172 ASP A N 1
ATOM 1290 C CA . ASP A 1 172 ? 15.028 -12.304 14.766 1.00 86.81 172 ASP A CA 1
ATOM 1291 C C . ASP A 1 172 ? 13.524 -11.999 14.942 1.00 86.81 172 ASP A C 1
ATOM 1293 O O . ASP A 1 172 ? 12.932 -12.163 16.015 1.00 86.81 172 ASP A O 1
ATOM 1297 N N . VAL A 1 173 ? 12.898 -11.491 13.877 1.00 88.94 173 VAL A N 1
ATOM 1298 C CA . VAL A 1 173 ? 11.472 -11.145 13.846 1.00 88.94 173 VAL A CA 1
ATOM 1299 C C . VAL A 1 173 ? 10.649 -12.212 13.134 1.00 88.94 173 VAL A C 1
ATOM 1301 O O . VAL A 1 173 ? 11.042 -12.749 12.101 1.00 88.94 173 VAL A O 1
ATOM 1304 N N . ARG A 1 174 ? 9.454 -12.488 13.666 1.00 89.56 174 ARG A N 1
ATOM 1305 C CA . ARG A 1 174 ? 8.412 -13.236 12.954 1.00 89.56 174 ARG A CA 1
ATOM 1306 C C . ARG A 1 174 ? 7.408 -12.249 12.376 1.00 89.56 174 ARG A C 1
ATOM 1308 O O . ARG A 1 174 ? 7.032 -11.284 13.042 1.00 89.56 174 ARG A O 1
ATOM 1315 N N . PHE A 1 175 ? 6.951 -12.500 11.158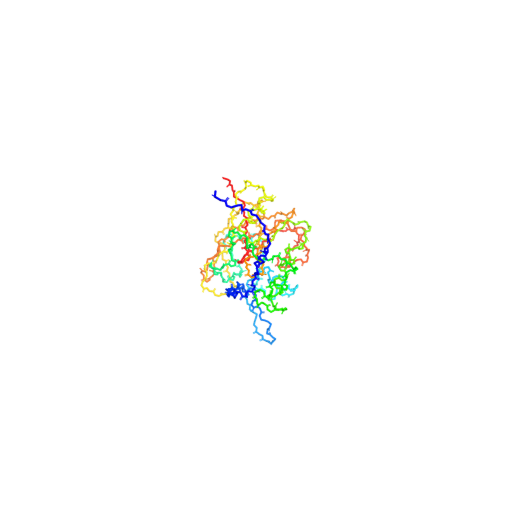 1.00 91.06 175 PHE A N 1
ATOM 1316 C CA . PHE A 1 175 ? 5.968 -11.651 10.497 1.00 91.06 175 PHE A CA 1
ATOM 1317 C C . PHE A 1 175 ? 4.944 -12.469 9.714 1.00 91.06 175 PHE A C 1
ATOM 1319 O O . PHE A 1 175 ? 5.202 -13.609 9.327 1.00 91.06 175 PHE A O 1
ATOM 1326 N N . GLU A 1 176 ? 3.781 -11.871 9.483 1.00 90.06 176 GLU A N 1
ATOM 1327 C CA . GLU A 1 176 ? 2.756 -12.380 8.572 1.00 90.06 176 GLU A CA 1
ATOM 1328 C C . GLU A 1 176 ? 2.563 -11.400 7.407 1.00 90.06 176 GLU A C 1
ATOM 1330 O O . GLU A 1 176 ? 2.772 -10.193 7.551 1.00 90.06 176 GLU A O 1
ATOM 1335 N N . ILE A 1 177 ? 2.161 -11.927 6.249 1.00 89.88 177 ILE A N 1
ATOM 1336 C CA . ILE A 1 177 ? 1.790 -11.128 5.079 1.00 89.88 177 ILE A CA 1
ATOM 1337 C C . ILE A 1 177 ? 0.267 -11.071 5.012 1.00 89.88 177 ILE A C 1
ATOM 1339 O O . ILE A 1 177 ? -0.397 -12.090 4.828 1.00 89.88 177 ILE A O 1
ATOM 1343 N N . LEU A 1 178 ? -0.277 -9.869 5.122 1.00 88.88 178 LEU A N 1
ATOM 1344 C CA . LEU A 1 178 ? -1.690 -9.571 4.974 1.00 88.88 178 LEU A CA 1
ATOM 1345 C C . LEU A 1 178 ? -1.972 -9.076 3.558 1.00 88.88 178 LEU A C 1
ATOM 1347 O O . LEU A 1 178 ? -1.182 -8.336 2.973 1.00 88.88 178 LEU A O 1
ATOM 1351 N N . LYS A 1 179 ? -3.121 -9.476 3.020 1.00 87.06 179 LYS A N 1
ATOM 1352 C CA . LYS A 1 179 ? -3.635 -9.042 1.719 1.00 87.06 179 LYS A CA 1
ATOM 1353 C C . LYS A 1 179 ? -5.139 -8.880 1.832 1.00 87.06 179 LYS A C 1
ATOM 1355 O O . LYS A 1 179 ? -5.768 -9.624 2.584 1.00 87.06 179 LYS A O 1
ATOM 1360 N N . THR A 1 180 ? -5.692 -7.950 1.064 1.00 85.56 180 THR A N 1
ATOM 1361 C CA . THR A 1 180 ? -7.140 -7.865 0.879 1.00 85.56 180 THR A CA 1
ATOM 1362 C C . THR A 1 180 ? -7.592 -9.053 0.029 1.00 85.56 180 THR A C 1
ATOM 1364 O O . THR A 1 180 ? -7.044 -9.266 -1.053 1.00 85.56 180 THR A O 1
ATOM 1367 N N . SER A 1 181 ? -8.572 -9.826 0.489 1.00 81.81 181 SER A N 1
ATOM 1368 C CA . SER A 1 181 ? -9.265 -10.855 -0.293 1.00 81.81 181 SER A CA 1
ATOM 1369 C C . SER A 1 181 ? -10.761 -10.565 -0.326 1.00 81.81 181 SER A C 1
ATOM 1371 O O . SER A 1 181 ? -11.333 -10.048 0.628 1.00 81.81 181 SER A O 1
ATOM 1373 N N . ALA A 1 182 ? -11.394 -10.872 -1.453 1.00 77.56 182 ALA A N 1
ATOM 1374 C CA . ALA A 1 182 ? -12.827 -10.711 -1.637 1.00 77.56 182 ALA A CA 1
ATOM 1375 C C . ALA A 1 182 ? -13.374 -12.002 -2.232 1.00 77.56 182 ALA A C 1
ATOM 1377 O O . ALA A 1 182 ? -12.893 -12.446 -3.275 1.00 77.56 182 ALA A O 1
ATOM 1378 N N . SER A 1 183 ? -14.379 -12.587 -1.588 1.00 69.12 183 SER A N 1
ATOM 1379 C CA . SER A 1 183 ? -15.198 -13.630 -2.191 1.00 69.12 183 SER A CA 1
ATOM 1380 C C . SER A 1 183 ? -16.350 -12.952 -2.924 1.00 69.12 183 SER A C 1
ATOM 1382 O O . SER A 1 183 ? -17.431 -12.759 -2.372 1.00 69.12 183 SER A O 1
ATOM 1384 N N . SER A 1 184 ? -16.094 -12.551 -4.170 1.00 62.62 184 SER A N 1
ATOM 1385 C CA . SER A 1 184 ? -17.123 -12.001 -5.053 1.00 62.62 184 SER A CA 1
ATOM 1386 C C . SER A 1 184 ? -17.156 -12.756 -6.371 1.00 62.62 184 SER A C 1
ATOM 1388 O O . SER A 1 184 ? -16.122 -12.973 -6.998 1.00 62.62 184 SER A O 1
ATOM 1390 N N . ASN A 1 185 ? -18.364 -13.110 -6.803 1.00 57.12 185 ASN A N 1
ATOM 1391 C CA . ASN A 1 185 ? -18.642 -13.591 -8.158 1.00 57.12 185 ASN A CA 1
ATOM 1392 C C . ASN A 1 185 ? -19.113 -12.449 -9.080 1.00 57.12 185 ASN A C 1
ATOM 1394 O O . ASN A 1 185 ? -19.528 -12.707 -10.210 1.00 57.12 185 ASN A O 1
ATOM 1398 N N . SER A 1 186 ? -19.106 -11.200 -8.598 1.00 54.81 186 SER A N 1
ATOM 1399 C CA . SER A 1 186 ? -19.678 -10.047 -9.295 1.00 54.81 186 SER A CA 1
ATOM 1400 C C . SER A 1 186 ? -18.610 -9.047 -9.761 1.00 54.81 186 SER A C 1
ATOM 1402 O O . SER A 1 186 ? -17.525 -8.931 -9.189 1.00 54.81 186 SER A O 1
ATOM 1404 N N . SER A 1 187 ? -18.896 -8.373 -10.878 1.00 60.31 187 SER A N 1
ATOM 1405 C CA . SER A 1 187 ? -18.076 -7.307 -11.474 1.00 60.31 187 SER A CA 1
ATOM 1406 C C . SER A 1 187 ? -18.085 -6.030 -10.605 1.00 60.31 187 SER A C 1
ATOM 1408 O O . SER A 1 187 ? -18.941 -5.902 -9.733 1.00 60.31 187 SER A O 1
ATOM 1410 N N . PRO A 1 188 ? -17.152 -5.073 -10.799 1.00 58.25 188 PRO A N 1
ATOM 1411 C CA . PRO A 1 188 ? -16.863 -4.057 -9.793 1.00 58.25 188 PRO A CA 1
ATOM 1412 C C . PRO A 1 188 ? -17.952 -2.983 -9.765 1.00 58.25 188 PRO A C 1
ATOM 1414 O O . PRO A 1 188 ? -18.043 -2.145 -10.663 1.00 58.25 188 PRO A O 1
ATOM 1417 N N . LEU A 1 189 ? -18.754 -2.985 -8.706 1.00 63.12 189 LEU A N 1
ATOM 1418 C CA . LEU A 1 189 ? -19.636 -1.877 -8.373 1.00 63.12 189 LEU A CA 1
ATOM 1419 C C . LEU A 1 189 ? -19.105 -1.213 -7.106 1.00 63.12 189 LEU A C 1
ATOM 1421 O O . LEU A 1 189 ? -18.818 -1.883 -6.114 1.00 63.12 189 LEU A O 1
ATOM 1425 N N . ILE A 1 190 ? -18.983 0.118 -7.147 1.00 75.38 190 ILE A N 1
ATOM 1426 C CA . ILE A 1 190 ? -18.996 0.903 -5.913 1.00 75.38 190 ILE A CA 1
ATOM 1427 C C . ILE A 1 190 ? -20.283 0.507 -5.201 1.00 75.38 190 ILE A C 1
ATOM 1429 O O . ILE A 1 190 ? -21.371 0.663 -5.756 1.00 75.38 190 ILE A O 1
ATOM 1433 N N . GLN A 1 191 ? -20.151 -0.026 -3.997 1.00 81.25 191 GLN A N 1
ATOM 1434 C CA . GLN A 1 191 ? -21.295 -0.374 -3.179 1.00 81.25 191 GLN A CA 1
ATOM 1435 C C . GLN A 1 191 ? -21.010 -0.056 -1.723 1.00 81.25 191 GLN A C 1
ATOM 1437 O O . GLN A 1 191 ? -19.870 0.169 -1.302 1.00 81.25 191 GLN A O 1
ATOM 1442 N N . ASN A 1 192 ? -22.082 -0.048 -0.953 1.00 88.81 192 ASN A N 1
ATOM 1443 C CA . ASN A 1 192 ? -22.012 0.057 0.482 1.00 88.81 192 ASN A CA 1
ATOM 1444 C C . ASN A 1 192 ? -21.542 -1.268 1.081 1.00 88.81 192 ASN A C 1
ATOM 1446 O O . ASN A 1 192 ? -22.080 -2.338 0.793 1.00 88.81 192 ASN A O 1
ATOM 1450 N N . TYR A 1 193 ? -20.559 -1.164 1.965 1.00 90.25 193 TYR A N 1
ATOM 1451 C CA . TYR A 1 193 ? -20.085 -2.257 2.791 1.00 90.25 193 TYR A CA 1
ATOM 1452 C C . TYR A 1 193 ? -20.300 -1.915 4.258 1.00 90.25 193 TYR A C 1
ATOM 1454 O O . TYR A 1 193 ? -19.874 -0.855 4.720 1.00 90.25 193 TYR A O 1
ATOM 1462 N N . THR A 1 194 ? -20.917 -2.824 5.006 1.00 94.81 194 THR A N 1
ATOM 1463 C CA . THR A 1 194 ? -21.008 -2.720 6.463 1.00 94.81 194 THR A CA 1
ATOM 1464 C C . THR A 1 194 ? -19.789 -3.368 7.109 1.00 94.81 194 THR A C 1
ATOM 1466 O O . THR A 1 194 ? -19.422 -4.499 6.779 1.00 94.81 194 THR A O 1
ATOM 1469 N N . VAL A 1 195 ? -19.174 -2.662 8.058 1.00 96.50 195 VAL A N 1
ATOM 1470 C CA . VAL A 1 195 ? -18.061 -3.166 8.866 1.00 96.50 195 VAL A CA 1
ATOM 1471 C C . VAL A 1 195 ? -18.588 -4.186 9.866 1.00 96.50 195 VAL A C 1
ATOM 1473 O O . VAL A 1 195 ? -19.301 -3.840 10.808 1.00 96.50 195 VAL A O 1
ATOM 1476 N N . PHE A 1 196 ? -18.235 -5.448 9.657 1.00 95.38 196 PHE A N 1
ATOM 1477 C CA . PHE A 1 196 ? -18.650 -6.557 10.506 1.00 95.38 196 PHE A CA 1
ATOM 1478 C C . PHE A 1 196 ? -17.645 -6.819 11.631 1.00 95.38 196 PHE A C 1
ATOM 1480 O O . PHE A 1 196 ? -18.033 -6.995 12.782 1.00 95.38 196 PHE A O 1
ATOM 1487 N N . GLU A 1 197 ? -16.352 -6.787 11.312 1.00 96.25 197 GLU A N 1
ATOM 1488 C CA . GLU A 1 197 ? -15.269 -6.939 12.284 1.00 96.25 197 GLU A CA 1
ATOM 1489 C C . GLU A 1 197 ? -14.160 -5.933 11.983 1.00 96.25 197 GLU A C 1
ATOM 1491 O O . GLU A 1 197 ? -13.854 -5.664 10.822 1.00 96.25 197 GLU A O 1
ATOM 1496 N N . LEU A 1 198 ? -13.544 -5.399 13.037 1.00 94.81 198 LEU A N 1
ATOM 1497 C CA . LEU A 1 198 ? -12.377 -4.531 12.962 1.00 94.81 198 LEU A CA 1
ATOM 1498 C C . LEU A 1 198 ? -11.368 -4.972 14.019 1.00 94.81 198 LEU A C 1
ATOM 1500 O O . LEU A 1 198 ? -11.613 -4.830 15.217 1.00 94.81 198 LEU A O 1
ATOM 1504 N N . LYS A 1 199 ? -10.224 -5.492 13.576 1.00 93.12 199 LYS A N 1
ATOM 1505 C CA . LYS A 1 199 ? -9.178 -6.008 14.457 1.00 93.12 199 LYS A CA 1
ATOM 1506 C C . LYS A 1 199 ? -7.846 -5.348 14.160 1.00 93.12 199 LYS A C 1
ATOM 1508 O O . LYS A 1 199 ? -7.298 -5.493 13.069 1.00 93.12 199 LYS A O 1
ATOM 1513 N N . GLU A 1 200 ? -7.298 -4.665 15.154 1.00 90.56 200 GLU A N 1
ATOM 1514 C CA . GLU A 1 200 ? -5.958 -4.099 15.059 1.00 90.56 200 GLU A CA 1
ATOM 1515 C C . GLU A 1 200 ? -4.900 -5.200 14.982 1.00 90.56 200 GLU A C 1
ATOM 1517 O O . GLU A 1 200 ? -4.932 -6.196 15.711 1.00 90.56 200 GLU A O 1
ATOM 1522 N N . LYS A 1 201 ? -3.950 -5.002 14.074 1.00 86.44 201 LYS A N 1
ATOM 1523 C CA . LYS A 1 201 ? -2.725 -5.782 13.959 1.00 86.44 201 LYS A CA 1
ATOM 1524 C C . LYS A 1 201 ? -1.600 -4.971 14.594 1.00 86.44 201 LYS A C 1
ATOM 1526 O O . LYS A 1 201 ? -1.584 -3.750 14.475 1.00 86.44 201 LYS A O 1
ATOM 1531 N N . THR A 1 202 ? -0.706 -5.649 15.314 1.00 67.31 202 THR A N 1
ATOM 1532 C CA . THR A 1 202 ? 0.311 -5.068 16.209 1.00 67.31 202 THR A CA 1
ATOM 1533 C C . THR A 1 202 ? 0.939 -3.793 15.627 1.00 67.31 202 THR A C 1
ATOM 1535 O O . THR A 1 202 ? 1.663 -3.828 14.635 1.00 67.31 202 THR A O 1
ATOM 1538 N N . SER A 1 203 ? 0.625 -2.646 16.226 1.00 59.81 203 SER A N 1
ATOM 1539 C CA . SER A 1 203 ? 0.518 -1.370 15.512 1.00 59.81 203 SER A CA 1
ATOM 1540 C C . SER A 1 203 ? 1.743 -0.457 15.525 1.00 59.81 203 SER A C 1
ATOM 1542 O O . SER A 1 203 ? 1.637 0.724 15.219 1.00 59.81 203 SER A O 1
ATOM 1544 N N . ALA A 1 204 ? 2.927 -0.986 15.830 1.00 58.47 204 ALA A N 1
ATOM 1545 C CA . ALA A 1 204 ? 4.162 -0.194 15.801 1.00 58.47 204 ALA A CA 1
ATOM 1546 C C . ALA A 1 204 ? 5.140 -0.608 14.692 1.00 58.47 204 ALA A C 1
ATOM 1548 O O . ALA A 1 204 ? 6.119 0.090 14.444 1.00 58.47 204 ALA A O 1
ATOM 1549 N N . LYS A 1 205 ? 4.938 -1.769 14.056 1.00 76.94 205 LYS A N 1
ATOM 1550 C CA . LYS A 1 205 ? 5.947 -2.383 13.184 1.00 76.94 205 LYS A CA 1
ATOM 1551 C C . LYS A 1 205 ? 5.287 -3.074 11.999 1.00 76.94 205 LYS A C 1
ATOM 1553 O O . LYS A 1 205 ? 5.141 -4.295 11.964 1.00 76.94 205 LYS A O 1
ATOM 1558 N N . SER A 1 206 ? 4.846 -2.259 11.053 1.00 86.50 206 SER A N 1
ATOM 1559 C CA . SER A 1 206 ? 4.246 -2.718 9.808 1.00 86.50 206 SER A CA 1
ATOM 1560 C C . SER A 1 206 ? 4.977 -2.149 8.603 1.00 86.50 206 SER A C 1
ATOM 1562 O O . SER A 1 206 ? 5.417 -1.001 8.641 1.00 86.50 206 SER A O 1
ATOM 1564 N N . LEU A 1 207 ? 5.039 -2.922 7.526 1.00 90.19 207 LEU A N 1
ATOM 1565 C CA . LEU A 1 207 ? 5.646 -2.540 6.261 1.00 90.19 207 LEU A CA 1
ATOM 1566 C C . LEU A 1 207 ? 4.590 -2.636 5.144 1.00 90.19 207 LEU A C 1
ATOM 1568 O O . LEU A 1 207 ? 4.223 -3.748 4.752 1.00 90.19 207 LEU A O 1
ATOM 1572 N N . PRO A 1 208 ? 4.062 -1.501 4.653 1.00 89.62 208 PRO A N 1
ATOM 1573 C CA . PRO A 1 208 ? 3.223 -1.483 3.462 1.00 89.62 208 PRO A CA 1
ATOM 1574 C C . PRO A 1 208 ? 4.055 -1.776 2.209 1.00 89.62 208 PRO A C 1
ATOM 1576 O O . PRO A 1 208 ? 5.197 -1.328 2.077 1.00 89.62 208 PRO A O 1
ATOM 1579 N N . CYS A 1 209 ? 3.454 -2.508 1.275 1.00 91.25 209 CYS A N 1
ATOM 1580 C CA . CYS A 1 209 ? 4.051 -2.849 -0.004 1.00 91.25 209 CYS A CA 1
ATOM 1581 C C . CYS A 1 209 ? 3.033 -2.723 -1.136 1.00 91.25 209 CYS A C 1
ATOM 1583 O O . CYS A 1 209 ? 1.999 -3.393 -1.142 1.00 91.25 209 CYS A O 1
ATOM 1585 N N . HIS A 1 210 ? 3.365 -1.909 -2.128 1.00 89.25 210 HIS A N 1
ATOM 1586 C CA . HIS A 1 210 ? 2.490 -1.599 -3.249 1.00 89.25 210 HIS A CA 1
ATOM 1587 C C . HIS A 1 210 ? 2.881 -2.397 -4.486 1.00 89.25 210 HIS A C 1
ATOM 1589 O O . HIS A 1 210 ? 4.037 -2.352 -4.906 1.00 89.25 210 HIS A O 1
ATOM 1595 N N . ASN A 1 211 ? 1.931 -3.105 -5.095 1.00 88.31 211 ASN A N 1
ATOM 1596 C CA . ASN A 1 211 ? 2.196 -3.816 -6.340 1.00 88.31 211 ASN A CA 1
ATOM 1597 C C . ASN A 1 211 ? 2.405 -2.812 -7.479 1.00 88.31 211 ASN A C 1
ATOM 1599 O O . ASN A 1 211 ? 1.567 -1.938 -7.736 1.00 88.31 211 ASN A O 1
ATOM 1603 N N . LEU A 1 212 ? 3.530 -2.953 -8.171 1.00 86.94 212 LEU A N 1
ATOM 1604 C CA . LEU A 1 212 ? 3.919 -2.106 -9.284 1.00 86.94 212 LEU A CA 1
ATOM 1605 C C . LEU A 1 212 ? 3.678 -2.811 -10.626 1.00 86.94 212 LEU A C 1
ATOM 1607 O O . LEU A 1 212 ? 3.818 -4.030 -10.726 1.00 86.94 212 LEU A O 1
ATOM 1611 N N . PRO A 1 213 ? 3.325 -2.061 -11.686 1.00 86.19 213 PRO A N 1
ATOM 1612 C CA . PRO A 1 213 ? 3.141 -2.631 -13.012 1.00 86.19 213 PRO A CA 1
ATOM 1613 C C . PRO A 1 213 ? 4.472 -3.159 -13.558 1.00 86.19 213 PRO A C 1
ATOM 1615 O O . PRO A 1 213 ? 5.377 -2.391 -13.894 1.00 86.19 213 PRO A O 1
ATOM 1618 N N . TYR A 1 214 ? 4.585 -4.479 -13.658 1.00 87.81 214 TYR A N 1
ATOM 1619 C CA . TYR A 1 214 ? 5.753 -5.162 -14.199 1.00 87.81 214 TYR A CA 1
ATOM 1620 C C . TYR A 1 214 ? 5.347 -6.553 -14.734 1.00 87.81 214 TYR A C 1
ATOM 1622 O O . TYR A 1 214 ? 4.370 -7.118 -14.241 1.00 87.81 214 TYR A O 1
ATOM 1630 N N . PRO A 1 215 ? 6.059 -7.134 -15.723 1.00 86.44 215 PRO A N 1
ATOM 1631 C CA . PRO A 1 215 ? 5.745 -8.450 -16.305 1.00 86.44 215 PRO A CA 1
ATOM 1632 C C . PRO A 1 215 ? 5.715 -9.643 -15.340 1.00 86.44 215 PRO A C 1
ATOM 1634 O O . PRO A 1 215 ? 5.310 -10.737 -15.728 1.00 86.44 215 PRO A O 1
ATOM 1637 N N . TYR A 1 216 ? 6.174 -9.450 -14.107 1.00 85.19 216 TYR A N 1
ATOM 1638 C CA . TYR A 1 216 ? 6.091 -10.390 -12.995 1.00 85.19 216 TYR A CA 1
ATOM 1639 C C . TYR A 1 216 ? 5.874 -9.604 -11.687 1.00 85.19 216 TYR A C 1
ATOM 1641 O O . TYR A 1 216 ? 6.043 -8.385 -11.695 1.00 85.19 216 TYR A O 1
ATOM 1649 N N . PRO A 1 217 ? 5.510 -10.257 -10.567 1.00 86.56 217 PRO A N 1
ATOM 1650 C CA . PRO A 1 217 ? 5.188 -9.566 -9.319 1.00 86.56 217 PRO A CA 1
ATOM 1651 C C . PRO A 1 217 ? 6.362 -8.724 -8.799 1.00 86.56 217 PRO A C 1
ATOM 1653 O O . PRO A 1 217 ? 7.446 -9.251 -8.536 1.00 86.56 217 PRO A O 1
ATOM 1656 N N . VAL A 1 218 ? 6.134 -7.421 -8.634 1.00 90.00 218 VAL A N 1
ATOM 1657 C CA . VAL A 1 218 ? 7.092 -6.468 -8.061 1.00 90.00 218 VAL A CA 1
ATOM 1658 C C . VAL A 1 218 ? 6.354 -5.619 -7.044 1.00 90.00 218 VAL A C 1
ATOM 1660 O O . VAL A 1 218 ? 5.382 -4.946 -7.375 1.00 90.00 218 VAL A O 1
ATOM 1663 N N . PHE A 1 219 ? 6.847 -5.614 -5.814 1.00 91.81 219 PHE A N 1
ATOM 1664 C CA . PHE A 1 219 ? 6.252 -4.869 -4.717 1.00 91.81 219 PHE A CA 1
ATOM 1665 C C . PHE A 1 219 ? 7.193 -3.769 -4.253 1.00 91.81 219 PHE A C 1
ATOM 1667 O O . PHE A 1 219 ? 8.285 -4.045 -3.771 1.00 91.81 219 PHE A O 1
ATOM 1674 N N . TYR A 1 220 ? 6.766 -2.519 -4.361 1.00 93.25 220 TYR A N 1
ATOM 1675 C CA . TYR A 1 220 ? 7.443 -1.397 -3.731 1.00 93.25 220 TYR A CA 1
ATOM 1676 C C . TYR A 1 220 ? 7.088 -1.366 -2.250 1.00 93.25 220 TYR A C 1
ATOM 1678 O O . TYR A 1 220 ? 6.006 -0.921 -1.870 1.00 93.25 220 TYR A O 1
ATOM 1686 N N . CYS A 1 221 ? 7.985 -1.890 -1.428 1.00 93.69 221 CYS A N 1
ATOM 1687 C CA . CYS A 1 221 ? 7.861 -1.909 0.017 1.00 93.69 221 CYS A CA 1
ATOM 1688 C C . CYS A 1 221 ? 8.569 -0.696 0.599 1.00 93.69 221 CYS A C 1
ATOM 1690 O O . CYS A 1 221 ? 9.725 -0.443 0.254 1.00 93.69 221 CYS A O 1
ATOM 1692 N N . HIS A 1 222 ? 7.900 0.042 1.482 1.00 91.44 222 HIS A N 1
ATOM 1693 C CA . HIS A 1 222 ? 8.503 1.234 2.063 1.00 91.44 222 HIS A CA 1
ATOM 1694 C C . HIS A 1 222 ? 7.995 1.597 3.455 1.00 91.44 222 HIS A C 1
ATOM 1696 O O . HIS A 1 222 ? 6.869 1.283 3.830 1.00 91.44 222 HIS A O 1
ATOM 1702 N N . ILE A 1 223 ? 8.836 2.294 4.216 1.00 86.75 223 ILE A N 1
ATOM 1703 C CA . ILE A 1 223 ? 8.514 2.862 5.524 1.00 86.75 223 ILE A CA 1
ATOM 1704 C C . ILE A 1 223 ? 8.930 4.325 5.504 1.00 86.75 223 ILE A C 1
ATOM 1706 O O . ILE A 1 223 ? 10.098 4.650 5.290 1.00 86.75 223 ILE A O 1
ATOM 1710 N N . LEU A 1 224 ? 7.970 5.209 5.755 1.00 82.75 224 LEU A N 1
ATOM 1711 C CA . LEU A 1 224 ? 8.259 6.616 5.991 1.00 82.75 224 LEU A CA 1
ATOM 1712 C C . LEU A 1 224 ? 8.787 6.778 7.417 1.00 82.75 224 LEU A C 1
ATOM 1714 O O . LEU A 1 224 ? 8.114 6.411 8.386 1.00 82.75 224 LEU A O 1
ATOM 1718 N N . ILE A 1 225 ? 9.995 7.323 7.536 1.00 81.75 225 ILE A N 1
ATOM 1719 C CA . ILE A 1 225 ? 10.654 7.552 8.823 1.00 81.75 225 ILE A CA 1
ATOM 1720 C C . ILE A 1 225 ? 9.873 8.627 9.593 1.00 81.75 225 ILE A C 1
ATOM 1722 O O . ILE A 1 225 ? 9.330 9.561 9.000 1.00 81.75 225 ILE A O 1
ATOM 1726 N N . ASP A 1 226 ? 9.796 8.481 10.917 1.00 79.00 226 ASP A N 1
ATOM 1727 C CA . ASP A 1 226 ? 9.043 9.366 11.815 1.00 79.00 226 ASP A CA 1
ATOM 1728 C C . ASP A 1 226 ? 7.546 9.482 11.480 1.00 79.00 226 ASP A 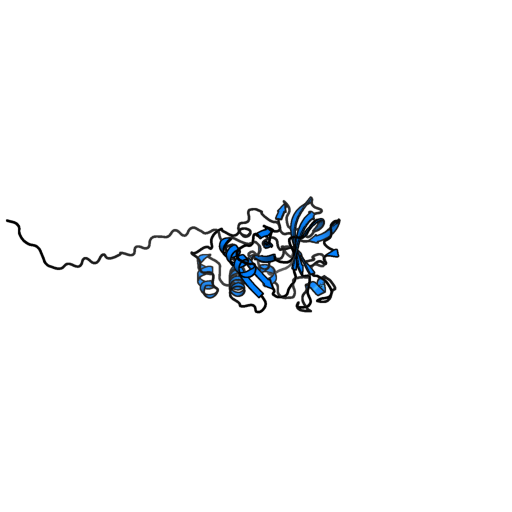C 1
ATOM 1730 O O . ASP A 1 226 ? 6.948 10.552 11.636 1.00 79.00 226 ASP A O 1
ATOM 1734 N N . THR A 1 227 ? 6.939 8.402 10.986 1.00 78.81 227 THR A N 1
ATOM 1735 C CA . THR A 1 227 ? 5.487 8.306 10.811 1.00 78.81 227 THR A CA 1
ATOM 1736 C C . THR A 1 227 ? 4.924 7.164 11.642 1.00 78.81 227 THR A C 1
ATOM 1738 O O . THR A 1 227 ? 5.560 6.122 11.808 1.00 78.81 227 THR A O 1
ATOM 1741 N N . THR A 1 228 ? 3.712 7.359 12.160 1.00 83.56 228 THR A N 1
ATOM 1742 C CA . THR A 1 228 ? 3.009 6.352 12.958 1.00 83.56 228 THR A CA 1
ATOM 1743 C C . THR A 1 228 ? 1.798 5.870 12.182 1.00 83.56 228 THR A C 1
ATOM 1745 O O . THR A 1 228 ? 0.858 6.633 11.948 1.00 83.56 228 THR A O 1
ATOM 1748 N N . ASN A 1 229 ? 1.810 4.594 11.810 1.00 86.69 229 ASN A N 1
ATOM 1749 C CA . ASN A 1 229 ? 0.727 3.953 11.076 1.00 86.69 229 ASN A CA 1
ATOM 1750 C C . ASN A 1 229 ? 0.158 2.806 11.909 1.00 86.69 229 ASN A C 1
ATOM 1752 O O . ASN A 1 229 ? 0.913 2.037 12.496 1.00 86.69 229 ASN A O 1
ATOM 1756 N N . ARG A 1 230 ? -1.166 2.664 11.926 1.00 88.94 230 ARG A N 1
ATOM 1757 C CA . ARG A 1 230 ? -1.859 1.513 12.519 1.00 88.94 230 ARG A CA 1
ATOM 1758 C C . ARG A 1 230 ? -2.467 0.683 11.403 1.00 88.94 230 ARG A C 1
ATOM 1760 O O . ARG A 1 230 ? -3.049 1.242 10.476 1.00 88.94 230 ARG A O 1
ATOM 1767 N N . MET A 1 231 ? -2.339 -0.635 11.493 1.00 90.12 231 MET A N 1
ATOM 1768 C CA . MET A 1 231 ? -2.923 -1.555 10.521 1.00 90.12 231 MET A CA 1
ATOM 1769 C C . MET A 1 231 ? -4.033 -2.379 11.152 1.00 90.12 231 MET A C 1
ATOM 1771 O O . MET A 1 231 ? -3.936 -2.796 12.305 1.00 90.12 231 MET A O 1
ATOM 1775 N N . PHE A 1 232 ? -5.076 -2.640 10.376 1.00 91.62 232 PHE A N 1
ATOM 1776 C CA . PHE A 1 232 ? -6.241 -3.387 10.817 1.00 91.62 232 PHE A CA 1
ATOM 1777 C C . PHE A 1 232 ? -6.628 -4.424 9.771 1.00 91.62 232 PHE A C 1
ATOM 1779 O O . PHE A 1 232 ? -6.523 -4.191 8.566 1.00 91.62 232 PHE A O 1
ATOM 1786 N N . LYS A 1 233 ? -7.119 -5.562 10.253 1.00 93.06 233 LYS A N 1
ATOM 1787 C CA . LYS A 1 233 ? -7.963 -6.458 9.472 1.00 93.06 233 LYS A CA 1
ATOM 1788 C C . LYS A 1 233 ? -9.413 -6.036 9.640 1.00 93.06 233 LYS A C 1
ATOM 1790 O O . LYS A 1 233 ? -9.854 -5.793 10.764 1.00 93.06 233 LYS A O 1
ATOM 1795 N N . VAL A 1 234 ? -10.129 -5.948 8.526 1.00 94.06 234 VAL A N 1
ATOM 1796 C CA . VAL A 1 234 ? -11.518 -5.498 8.484 1.00 94.06 234 VAL A CA 1
ATOM 1797 C C . VAL A 1 234 ? -12.334 -6.507 7.696 1.00 94.06 234 VAL A C 1
ATOM 1799 O O . VAL A 1 234 ? -12.071 -6.717 6.516 1.00 94.06 234 VAL A O 1
ATOM 1802 N N . ILE A 1 235 ? -13.332 -7.113 8.335 1.00 94.25 235 ILE A N 1
ATOM 1803 C CA . ILE A 1 235 ? -14.309 -7.942 7.630 1.00 94.25 235 ILE A CA 1
ATOM 1804 C C . ILE A 1 235 ? -15.471 -7.045 7.226 1.00 94.25 235 ILE A C 1
ATOM 1806 O O . ILE A 1 235 ? -16.124 -6.435 8.075 1.00 94.25 235 ILE A O 1
ATOM 1810 N N . LEU A 1 236 ? -15.716 -6.961 5.925 1.00 92.88 236 LEU A N 1
ATOM 1811 C CA . LEU A 1 236 ? -16.752 -6.145 5.311 1.00 92.88 236 LEU A CA 1
ATOM 1812 C C . LEU A 1 236 ? -17.797 -7.046 4.651 1.00 92.88 236 LEU A C 1
ATOM 1814 O O . LEU A 1 236 ? -17.449 -8.036 4.005 1.00 92.88 236 LEU A O 1
ATOM 1818 N N . ARG A 1 237 ? -19.073 -6.674 4.780 1.00 91.94 237 ARG A N 1
ATOM 1819 C CA . ARG A 1 237 ? -20.186 -7.316 4.073 1.00 91.94 237 ARG A CA 1
ATOM 1820 C C . ARG A 1 237 ? -20.841 -6.323 3.121 1.00 91.94 237 ARG A C 1
ATOM 1822 O O . ARG A 1 237 ? -21.309 -5.281 3.575 1.00 91.94 237 ARG A O 1
ATOM 1829 N N . GLY A 1 238 ? -20.844 -6.641 1.831 1.00 89.44 238 GLY A N 1
ATOM 1830 C CA . GLY A 1 238 ? -21.494 -5.842 0.793 1.00 89.44 238 GLY A CA 1
ATOM 1831 C C . GLY A 1 238 ? -23.006 -6.040 0.794 1.00 89.44 238 GLY A C 1
ATOM 1832 O O . GLY A 1 238 ? -23.502 -7.095 1.198 1.00 89.44 238 GLY A O 1
ATOM 1833 N N . GLU A 1 239 ? -23.748 -5.044 0.316 1.00 88.31 239 GLU A N 1
ATOM 1834 C CA . GLU A 1 239 ? -25.202 -5.154 0.112 1.00 88.31 239 GLU A CA 1
ATOM 1835 C C . GLU A 1 239 ? -25.566 -6.264 -0.891 1.00 88.31 239 GLU A C 1
ATOM 1837 O O . GLU A 1 239 ? -26.615 -6.894 -0.765 1.00 88.31 239 GLU A O 1
ATOM 1842 N N . ASN A 1 240 ? -24.674 -6.570 -1.839 1.00 83.38 240 ASN A N 1
ATOM 1843 C CA . ASN A 1 240 ? -24.806 -7.692 -2.773 1.00 83.38 240 ASN A CA 1
ATOM 1844 C C . ASN A 1 240 ? -24.474 -9.075 -2.165 1.00 83.38 240 ASN A C 1
ATOM 1846 O O . ASN A 1 240 ? -24.512 -10.078 -2.877 1.00 83.38 240 ASN A O 1
ATOM 1850 N N . GLY A 1 241 ? -24.137 -9.142 -0.873 1.00 85.38 241 GLY A N 1
ATOM 1851 C CA . GLY A 1 241 ? -23.751 -10.372 -0.180 1.00 85.38 241 GLY A CA 1
ATOM 1852 C C . GLY A 1 241 ? -22.257 -10.707 -0.233 1.00 85.38 241 GLY A C 1
ATOM 1853 O O . GLY A 1 241 ? -21.859 -11.708 0.364 1.00 85.38 241 GLY A O 1
ATOM 1854 N N . ASP A 1 242 ? -21.428 -9.884 -0.885 1.00 85.38 242 ASP A N 1
ATOM 1855 C CA . ASP A 1 242 ? -19.976 -10.072 -0.907 1.00 85.38 242 ASP A CA 1
ATOM 1856 C C . ASP A 1 242 ? -19.393 -10.050 0.508 1.00 85.38 242 ASP A C 1
ATOM 1858 O O . ASP A 1 242 ? -19.789 -9.246 1.359 1.00 85.38 242 ASP A O 1
ATOM 1862 N N . LEU A 1 243 ? -18.387 -10.891 0.734 1.00 87.88 243 LEU A N 1
ATOM 1863 C CA . LEU A 1 243 ? -17.553 -10.836 1.927 1.00 87.88 243 LEU A CA 1
ATOM 1864 C C . LEU A 1 243 ? -16.137 -10.438 1.522 1.00 87.88 243 LEU A C 1
ATOM 1866 O O . LEU A 1 243 ? -15.524 -11.048 0.644 1.00 87.88 243 LEU A O 1
ATOM 1870 N N . VAL A 1 244 ? -15.616 -9.401 2.170 1.00 88.00 244 VAL A N 1
ATOM 1871 C CA . VAL A 1 244 ? -14.264 -8.900 1.925 1.00 88.00 244 VAL A CA 1
ATOM 1872 C C . VAL A 1 244 ? -13.491 -8.927 3.235 1.00 88.00 244 VAL A C 1
ATOM 1874 O O . VAL A 1 244 ? -13.899 -8.314 4.218 1.00 88.00 244 VAL A O 1
ATOM 1877 N N . ASP A 1 245 ? -12.369 -9.636 3.238 1.00 90.38 245 ASP A N 1
ATOM 1878 C CA . ASP A 1 245 ? -11.353 -9.570 4.282 1.00 90.38 245 ASP A CA 1
ATOM 1879 C C . ASP A 1 245 ? -10.305 -8.551 3.824 1.00 90.38 245 ASP A C 1
ATOM 1881 O O . ASP A 1 245 ? -9.407 -8.852 3.036 1.00 90.38 245 ASP A O 1
ATOM 1885 N N . ALA A 1 246 ? -10.490 -7.301 4.244 1.00 90.62 246 ALA A N 1
ATOM 1886 C CA . ALA A 1 246 ? -9.695 -6.167 3.809 1.00 90.62 246 ALA A CA 1
ATOM 1887 C C . ALA A 1 246 ? -8.595 -5.815 4.812 1.00 90.62 246 ALA A C 1
ATOM 1889 O O . ALA A 1 246 ? -8.741 -5.959 6.029 1.00 90.62 246 ALA A O 1
ATOM 1890 N N . VAL A 1 247 ? -7.497 -5.273 4.289 1.00 91.31 247 VAL A N 1
ATOM 1891 C CA . VAL A 1 247 ? -6.462 -4.635 5.106 1.00 91.31 247 VAL A CA 1
ATOM 1892 C C . VAL A 1 247 ? -6.679 -3.127 5.067 1.00 91.31 247 VAL A C 1
ATOM 1894 O O . VAL A 1 247 ? -6.797 -2.542 3.993 1.00 91.31 247 VAL A O 1
ATOM 1897 N N . LEU A 1 248 ? -6.728 -2.494 6.234 1.00 91.56 248 LEU A N 1
ATOM 1898 C CA . LEU A 1 248 ? -6.842 -1.047 6.401 1.00 91.56 248 LEU A CA 1
ATOM 1899 C C . LEU A 1 248 ? -5.556 -0.516 7.034 1.00 91.56 248 LEU A C 1
ATOM 1901 O O . LEU A 1 248 ? -5.062 -1.093 8.003 1.00 91.56 248 LEU A O 1
ATOM 1905 N N . VAL A 1 249 ? -5.042 0.601 6.527 1.00 89.75 249 VAL A N 1
ATOM 1906 C CA . VAL A 1 249 ? -4.019 1.400 7.212 1.00 89.75 249 VAL A CA 1
ATOM 1907 C C . VAL A 1 249 ? -4.609 2.736 7.622 1.00 89.75 249 VAL A C 1
ATOM 1909 O O . VAL A 1 249 ? -5.365 3.344 6.870 1.00 89.75 249 VAL A O 1
ATOM 1912 N N . CYS A 1 250 ? -4.244 3.189 8.815 1.00 90.81 250 CYS A N 1
ATOM 1913 C CA . CYS A 1 250 ? -4.511 4.526 9.312 1.00 90.81 250 CYS A CA 1
ATOM 1914 C C . CYS A 1 250 ? -3.193 5.226 9.613 1.00 90.81 250 CYS A C 1
ATOM 1916 O O . CYS A 1 250 ? -2.392 4.741 10.412 1.00 90.81 250 CYS A O 1
ATOM 1918 N N . HIS A 1 251 ? -2.990 6.379 8.992 1.00 90.06 251 HIS A N 1
ATOM 1919 C CA . HIS A 1 251 ? -1.881 7.276 9.275 1.00 90.06 251 HIS A CA 1
ATOM 1920 C C . HIS A 1 251 ? -2.272 8.174 10.442 1.00 90.06 251 HIS A C 1
ATOM 1922 O O . HIS A 1 251 ? -3.147 9.025 10.295 1.00 90.06 251 HIS A O 1
ATOM 1928 N N . MET A 1 252 ? -1.653 7.957 11.602 1.00 89.06 252 MET A N 1
ATOM 1929 C CA . MET A 1 252 ? -2.034 8.614 12.858 1.00 89.06 252 MET A CA 1
ATOM 1930 C C . MET A 1 252 ? -1.487 10.033 12.977 1.00 89.06 252 MET A C 1
ATOM 1932 O O . MET A 1 252 ? -2.045 10.841 13.711 1.00 89.06 252 MET A O 1
ATOM 1936 N N . ASP A 1 253 ? -0.410 10.331 12.253 1.00 87.25 253 ASP A N 1
ATOM 1937 C CA . ASP A 1 253 ? 0.160 11.667 12.154 1.00 87.25 253 ASP A CA 1
ATOM 1938 C C . ASP A 1 253 ? 0.259 12.078 10.683 1.00 87.25 253 ASP A C 1
ATOM 1940 O O . ASP A 1 253 ? 1.062 11.553 9.908 1.00 87.25 253 ASP A O 1
ATOM 1944 N N . THR A 1 254 ? -0.585 13.034 10.300 1.00 86.62 254 THR A N 1
ATOM 1945 C CA . THR A 1 254 ? -0.621 13.606 8.954 1.00 86.62 254 THR A CA 1
ATOM 1946 C C . THR A 1 254 ? 0.050 14.983 8.886 1.00 86.62 254 THR A C 1
ATOM 1948 O O . THR A 1 254 ? 0.020 15.628 7.841 1.00 86.62 254 THR A O 1
ATOM 1951 N N . THR A 1 255 ? 0.698 15.463 9.957 1.00 87.81 255 THR A N 1
ATOM 1952 C CA . THR A 1 255 ? 1.303 16.811 10.022 1.00 87.81 255 THR A CA 1
ATOM 1953 C C . THR A 1 255 ? 2.336 17.049 8.923 1.00 87.81 255 THR A C 1
ATOM 1955 O O . THR A 1 255 ? 2.370 18.126 8.323 1.00 87.81 255 THR A O 1
ATOM 1958 N N . LYS A 1 256 ? 3.153 16.039 8.606 1.00 82.62 256 LYS A N 1
ATOM 1959 C CA . LYS A 1 256 ? 4.200 16.102 7.573 1.00 82.62 256 LYS A CA 1
ATOM 1960 C C . LYS A 1 256 ? 3.669 15.932 6.144 1.00 82.62 256 LYS A C 1
ATOM 1962 O O . LYS A 1 256 ? 4.429 16.093 5.192 1.00 82.62 256 LYS A O 1
ATOM 1967 N N . TRP A 1 257 ? 2.383 15.625 5.967 1.00 82.56 257 TRP A N 1
ATOM 1968 C CA . TRP A 1 257 ? 1.799 15.455 4.639 1.00 82.56 257 TRP A CA 1
ATOM 1969 C C . TRP A 1 257 ? 1.671 16.797 3.916 1.00 82.56 257 TRP A C 1
ATOM 1971 O O . TRP A 1 257 ? 1.530 17.863 4.524 1.00 82.56 257 TRP A O 1
ATOM 1981 N N . ASN A 1 258 ? 1.680 16.744 2.583 1.00 78.94 258 ASN A N 1
ATOM 1982 C CA . ASN A 1 258 ? 1.437 17.919 1.757 1.00 78.94 258 ASN A CA 1
ATOM 1983 C C . ASN A 1 258 ? 0.045 18.492 2.066 1.00 78.94 258 ASN A C 1
ATOM 1985 O O . ASN A 1 258 ? -0.953 17.801 1.892 1.00 78.94 258 ASN A O 1
ATOM 1989 N N . ARG A 1 259 ? -0.039 19.771 2.455 1.00 83.50 259 ARG A N 1
ATOM 1990 C CA . ARG A 1 259 ? -1.307 20.450 2.791 1.00 83.50 259 ARG A CA 1
ATOM 1991 C C . ARG A 1 259 ? -2.366 20.342 1.682 1.00 83.50 259 ARG A C 1
ATOM 1993 O O . ARG A 1 259 ? -3.552 20.298 1.976 1.00 83.50 259 ARG A O 1
ATOM 2000 N N . ASN A 1 260 ? -1.942 20.260 0.422 1.00 81.00 260 ASN A N 1
ATOM 2001 C CA . ASN A 1 260 ? -2.823 20.166 -0.743 1.00 81.00 260 ASN A CA 1
ATOM 2002 C C . ASN A 1 260 ? -3.102 18.720 -1.184 1.00 81.00 260 ASN A C 1
ATOM 2004 O O . ASN A 1 260 ? -3.622 18.506 -2.288 1.00 81.00 260 ASN A O 1
ATOM 2008 N N . TYR A 1 261 ? -2.727 17.728 -0.370 1.00 80.25 261 TYR A N 1
ATOM 2009 C CA . TYR A 1 261 ? -3.004 16.326 -0.651 1.00 80.25 261 TYR A CA 1
ATOM 2010 C C . TYR A 1 261 ? -4.515 16.087 -0.695 1.00 80.25 261 TYR A C 1
ATOM 2012 O O . TYR A 1 261 ? -5.271 16.638 0.105 1.00 80.25 261 TYR A O 1
ATOM 2020 N N . PHE A 1 262 ? -4.975 15.300 -1.668 1.00 82.06 262 PHE A N 1
ATOM 2021 C CA . PHE A 1 262 ? -6.407 15.191 -1.962 1.00 82.06 262 PHE A CA 1
ATOM 2022 C C . PHE A 1 262 ? -7.214 14.566 -0.816 1.00 82.06 262 PHE A C 1
ATOM 2024 O O . PHE A 1 262 ? -8.395 14.878 -0.691 1.00 82.06 262 PHE A O 1
ATOM 2031 N N . ALA A 1 263 ? -6.574 13.768 0.050 1.00 84.19 263 ALA A N 1
ATOM 2032 C CA . ALA A 1 263 ? -7.198 13.208 1.246 1.00 84.19 263 ALA A CA 1
ATOM 2033 C C . ALA A 1 263 ? -7.855 14.293 2.113 1.00 84.19 263 ALA A C 1
ATOM 2035 O O . ALA A 1 263 ? -8.990 14.128 2.539 1.00 84.19 263 ALA A O 1
ATOM 2036 N N . PHE A 1 264 ? -7.188 15.435 2.302 1.00 87.25 264 PHE A N 1
ATOM 2037 C CA . PHE A 1 264 ? -7.693 16.541 3.123 1.00 87.25 264 PHE A CA 1
ATOM 2038 C C . PHE A 1 264 ? -8.942 17.185 2.524 1.00 87.25 264 PHE A C 1
ATOM 2040 O O . PHE A 1 264 ? -9.913 17.440 3.235 1.00 87.25 264 PHE A O 1
ATOM 2047 N N . ARG A 1 265 ? -8.965 17.356 1.195 1.00 87.31 265 ARG A N 1
ATOM 2048 C CA . ARG A 1 265 ? -10.158 17.836 0.483 1.00 87.31 265 ARG A CA 1
ATOM 2049 C C . ARG A 1 265 ? -11.309 16.835 0.570 1.00 87.31 265 ARG A C 1
ATOM 2051 O O . ARG A 1 265 ? -12.438 17.248 0.790 1.00 87.31 265 ARG A O 1
ATOM 2058 N N . GLN A 1 266 ? -11.025 15.540 0.420 1.00 86.62 266 GLN A N 1
ATOM 2059 C CA . GLN A 1 266 ? -12.045 14.488 0.473 1.00 86.62 266 GLN A CA 1
ATOM 2060 C C . GLN A 1 266 ? -12.641 14.325 1.883 1.00 86.62 266 GLN A C 1
ATOM 2062 O O . GLN A 1 266 ? -13.838 14.089 2.025 1.00 86.62 266 GLN A O 1
ATOM 2067 N N . LEU A 1 267 ? -11.807 14.428 2.921 1.00 89.25 267 LEU A N 1
ATOM 2068 C CA . LEU A 1 267 ? -12.202 14.262 4.322 1.00 89.25 267 LEU A CA 1
ATOM 2069 C C . LEU A 1 267 ? -12.782 15.543 4.943 1.00 89.25 267 LEU A C 1
ATOM 2071 O O . LEU A 1 267 ? -13.433 15.465 5.981 1.00 89.25 267 LEU A O 1
ATOM 2075 N N . GLY A 1 268 ? -12.543 16.710 4.336 1.00 90.94 268 GLY A N 1
ATOM 2076 C CA . GLY A 1 268 ? -12.932 18.001 4.905 1.00 90.94 268 GLY A CA 1
ATOM 2077 C C . GLY A 1 268 ? -12.153 18.350 6.177 1.00 90.94 268 GLY A C 1
ATOM 2078 O O . GLY A 1 268 ? -12.705 18.973 7.081 1.00 90.94 268 GLY A O 1
ATOM 2079 N N . VAL A 1 269 ? -10.891 17.920 6.270 1.00 91.81 269 VAL A N 1
ATOM 2080 C CA . VAL A 1 269 ? -10.011 18.142 7.431 1.00 91.81 269 VAL A CA 1
ATOM 2081 C C . VAL A 1 269 ? -8.683 18.748 6.995 1.00 91.81 269 VAL A C 1
ATOM 2083 O O . VAL A 1 269 ? -8.284 18.623 5.838 1.00 91.81 269 VAL A O 1
ATOM 2086 N N . GLU A 1 270 ? -7.974 19.385 7.922 1.00 91.38 270 GLU A N 1
ATOM 2087 C CA . GLU A 1 270 ? -6.617 19.869 7.683 1.00 91.38 270 GLU A CA 1
ATOM 2088 C C . GLU A 1 270 ? -5.566 18.820 8.069 1.00 91.38 270 GLU A C 1
ATOM 2090 O O . GLU A 1 270 ? -5.814 17.890 8.835 1.00 91.38 270 GLU A O 1
ATOM 2095 N N . ARG A 1 271 ? -4.346 18.978 7.551 1.00 89.25 271 ARG A N 1
ATOM 2096 C CA . ARG A 1 271 ? -3.221 18.130 7.956 1.00 89.25 271 ARG A CA 1
ATOM 2097 C C . ARG A 1 271 ? -2.961 18.249 9.462 1.00 89.25 271 ARG A C 1
ATOM 2099 O O . ARG A 1 271 ? -2.938 19.352 10.004 1.00 89.25 271 ARG A O 1
ATOM 2106 N N . GLY A 1 272 ? -2.696 17.123 10.114 1.00 88.81 272 GLY A N 1
ATOM 2107 C CA . GLY A 1 272 ? -2.337 17.059 11.529 1.00 88.81 272 GLY A CA 1
ATOM 2108 C C . GLY A 1 272 ? -3.493 17.224 12.517 1.00 88.81 272 GLY A C 1
ATOM 2109 O O . GLY A 1 272 ? -3.245 17.157 13.715 1.00 88.81 272 GLY A O 1
ATOM 2110 N N . THR A 1 273 ? -4.733 17.430 12.060 1.00 90.94 273 THR A N 1
ATOM 2111 C CA . THR A 1 273 ? -5.889 17.521 12.968 1.00 90.94 273 THR A CA 1
ATOM 2112 C C . THR A 1 273 ? -6.510 16.160 13.264 1.00 90.94 273 THR A C 1
ATOM 2114 O O . THR A 1 273 ? -7.071 15.971 14.341 1.00 90.94 273 THR A O 1
ATOM 2117 N N . THR A 1 274 ? -6.411 15.216 12.326 1.00 91.31 274 THR A N 1
ATOM 2118 C CA . THR A 1 274 ? -6.938 13.853 12.453 1.00 91.31 274 THR A CA 1
ATOM 2119 C C . THR A 1 274 ? -6.029 12.837 11.765 1.00 91.31 274 THR A C 1
ATOM 2121 O O . THR A 1 274 ? -5.157 13.181 10.954 1.00 91.31 274 THR A O 1
ATOM 2124 N N . GLU A 1 275 ? -6.285 11.562 12.049 1.00 92.25 275 GLU A N 1
ATOM 2125 C CA . GLU A 1 275 ? -5.798 10.453 11.246 1.00 92.25 275 GLU A CA 1
ATOM 2126 C C . GLU A 1 275 ? -6.435 10.439 9.849 1.00 92.25 275 GLU A C 1
ATOM 2128 O O . GLU A 1 275 ? -7.514 10.996 9.626 1.00 92.25 275 GLU A O 1
ATOM 2133 N N . ALA A 1 276 ? -5.772 9.768 8.910 1.00 91.06 276 ALA A N 1
ATOM 2134 C CA . ALA A 1 276 ? -6.328 9.448 7.601 1.00 91.06 276 ALA A CA 1
ATOM 2135 C C . ALA A 1 276 ? -6.172 7.949 7.340 1.00 91.06 276 ALA A C 1
ATOM 2137 O O . ALA A 1 276 ? -5.055 7.429 7.341 1.00 91.06 276 ALA A O 1
ATOM 2138 N N . CYS A 1 277 ? -7.286 7.258 7.112 1.00 92.06 277 CYS A N 1
ATOM 2139 C CA . CYS A 1 277 ? -7.315 5.826 6.852 1.00 92.06 277 CYS A CA 1
ATOM 2140 C C . CYS A 1 277 ? -7.659 5.528 5.396 1.00 92.06 277 CYS A C 1
ATOM 2142 O O . CYS A 1 277 ? -8.433 6.256 4.777 1.00 92.06 277 CYS A O 1
ATOM 2144 N N . HIS A 1 278 ? -7.134 4.435 4.858 1.00 91.31 278 HIS A N 1
ATOM 2145 C CA . HIS A 1 278 ? -7.567 3.889 3.577 1.00 91.31 278 HIS A CA 1
ATOM 2146 C C . HIS A 1 278 ? -7.363 2.373 3.536 1.00 91.31 278 HIS A C 1
ATOM 2148 O O . HIS A 1 278 ? -6.509 1.815 4.232 1.00 91.31 278 HIS A O 1
ATOM 2154 N N . PHE A 1 279 ? -8.161 1.694 2.713 1.00 89.06 279 PHE A N 1
ATOM 2155 C CA . PHE A 1 279 ? -7.968 0.270 2.457 1.00 89.06 279 PHE A CA 1
ATOM 2156 C C . PHE A 1 279 ? -6.770 0.056 1.534 1.00 89.06 279 PHE A C 1
ATOM 2158 O O . PHE A 1 279 ? -6.471 0.886 0.669 1.00 89.06 279 PHE A O 1
ATOM 2165 N N . PHE A 1 280 ? -6.084 -1.067 1.716 1.00 84.62 280 PHE A N 1
ATOM 2166 C CA . PHE A 1 280 ? -5.072 -1.519 0.777 1.00 84.62 280 PHE A CA 1
ATOM 2167 C C . PHE A 1 280 ? -5.733 -1.893 -0.548 1.00 84.62 280 PHE A C 1
ATOM 2169 O O . PHE A 1 280 ? -6.714 -2.652 -0.548 1.00 84.62 280 PHE A O 1
ATOM 2176 N N . PRO A 1 281 ? -5.174 -1.424 -1.675 1.00 77.81 281 PRO A N 1
ATOM 2177 C CA . PRO A 1 281 ? -5.527 -1.933 -2.982 1.00 77.81 281 PRO A CA 1
ATOM 2178 C C . PRO A 1 281 ? -5.452 -3.459 -3.041 1.00 77.81 281 PRO A C 1
ATOM 2180 O O . PRO A 1 281 ? -4.647 -4.110 -2.381 1.00 77.81 281 PRO A O 1
ATOM 2183 N N . ALA A 1 282 ? -6.285 -4.021 -3.903 1.00 74.25 282 ALA A N 1
ATOM 2184 C CA . ALA A 1 282 ? -6.484 -5.454 -4.103 1.00 74.25 282 ALA A CA 1
ATOM 2185 C C . ALA A 1 282 ? -5.196 -6.289 -4.278 1.00 74.25 282 ALA A C 1
ATOM 2187 O O . ALA A 1 282 ? -5.129 -7.451 -3.867 1.00 74.25 282 ALA A O 1
ATOM 2188 N N . TYR A 1 283 ? -4.194 -5.699 -4.926 1.00 79.00 283 TYR A N 1
ATOM 2189 C CA . TYR A 1 283 ? -2.937 -6.359 -5.271 1.00 79.00 283 TYR A CA 1
ATOM 2190 C C . TYR A 1 283 ? -1.800 -5.998 -4.324 1.00 79.00 283 TYR A C 1
ATOM 2192 O O . TYR A 1 283 ? -0.728 -6.572 -4.454 1.00 79.00 283 TYR A O 1
ATOM 2200 N N . ASP A 1 284 ? -2.022 -5.082 -3.387 1.00 86.06 284 ASP A N 1
ATOM 2201 C CA . ASP A 1 284 ? -1.008 -4.671 -2.430 1.00 86.06 284 ASP A CA 1
ATOM 2202 C C . ASP A 1 284 ? -0.947 -5.661 -1.261 1.00 86.06 284 ASP A C 1
ATOM 2204 O O . ASP A 1 284 ? -1.862 -6.459 -1.023 1.00 86.06 284 ASP A O 1
ATOM 2208 N N . LEU A 1 285 ? 0.158 -5.618 -0.524 1.00 88.25 285 LEU A N 1
ATOM 2209 C CA . LEU A 1 285 ? 0.344 -6.429 0.669 1.00 88.25 285 LEU A CA 1
ATOM 2210 C C . LEU A 1 285 ? 0.848 -5.578 1.825 1.00 88.25 285 LEU A C 1
ATOM 2212 O O . LEU A 1 285 ? 1.475 -4.536 1.643 1.00 88.25 285 LEU A O 1
ATOM 2216 N N . ALA A 1 286 ? 0.595 -6.058 3.030 1.00 90.31 286 ALA A N 1
ATOM 2217 C CA . ALA A 1 286 ? 1.136 -5.491 4.247 1.00 90.31 286 ALA A CA 1
ATOM 2218 C C . ALA A 1 286 ? 1.877 -6.574 5.018 1.00 90.31 286 ALA A C 1
ATOM 2220 O O . ALA A 1 286 ? 1.343 -7.656 5.243 1.00 90.31 286 ALA A O 1
ATOM 2221 N N . VAL A 1 287 ? 3.091 -6.281 5.458 1.00 91.25 287 VAL A N 1
ATOM 2222 C CA . VAL A 1 287 ? 3.794 -7.118 6.428 1.00 91.25 287 VAL A CA 1
ATOM 2223 C C . VAL A 1 287 ? 3.531 -6.563 7.818 1.00 91.25 287 VAL A C 1
ATOM 2225 O O . VAL A 1 287 ? 3.730 -5.372 8.053 1.00 91.25 287 VAL A O 1
ATOM 2228 N N . VAL A 1 288 ? 3.111 -7.415 8.749 1.00 90.44 288 VAL A N 1
ATOM 2229 C CA . VAL A 1 288 ? 2.973 -7.044 10.164 1.00 90.44 288 VAL A CA 1
ATOM 2230 C C . VAL A 1 288 ? 3.768 -8.008 11.030 1.00 90.44 288 VAL A C 1
ATOM 2232 O O . VAL A 1 288 ? 3.751 -9.222 10.811 1.00 90.44 288 VAL A O 1
ATOM 2235 N N . LEU A 1 289 ? 4.493 -7.469 12.012 1.00 89.38 289 LEU A N 1
ATOM 2236 C CA . LEU A 1 289 ? 5.220 -8.310 12.956 1.00 89.38 289 LEU A CA 1
ATOM 2237 C C . LEU A 1 289 ? 4.254 -9.012 13.912 1.00 89.38 289 LEU A C 1
ATOM 2239 O O . LEU A 1 289 ? 3.279 -8.427 14.399 1.00 89.38 289 LEU A O 1
ATOM 2243 N N . VAL A 1 290 ? 4.569 -10.267 14.218 1.00 86.56 290 VAL A N 1
ATOM 2244 C CA . VAL A 1 290 ? 3.806 -11.097 15.149 1.00 86.56 290 VAL A CA 1
ATOM 2245 C C . VAL A 1 290 ? 4.665 -11.451 16.367 1.00 86.56 290 VAL A C 1
ATOM 2247 O O . VAL A 1 290 ? 5.878 -11.639 16.220 1.00 86.56 290 VAL A O 1
ATOM 2250 N N . PRO A 1 291 ? 4.071 -11.537 17.574 1.00 81.25 291 PRO A N 1
ATOM 2251 C CA . PRO A 1 291 ? 4.779 -12.002 18.764 1.00 81.25 291 PRO A CA 1
ATOM 2252 C C . PRO A 1 291 ? 5.396 -13.376 18.526 1.00 81.25 291 PRO A C 1
ATOM 2254 O O . PRO A 1 291 ? 4.833 -14.153 17.751 1.00 81.25 291 PRO A O 1
ATOM 2257 N N . LYS A 1 292 ? 6.525 -13.656 19.188 1.00 72.69 292 LYS A N 1
ATOM 2258 C CA . LYS A 1 292 ? 7.189 -14.962 19.158 1.00 72.69 292 LYS A CA 1
ATOM 2259 C C . LYS A 1 292 ? 6.400 -16.063 19.847 1.00 72.69 292 LYS A C 1
ATOM 2261 O O . LYS A 1 292 ? 5.573 -15.750 20.722 1.00 72.69 292 LYS A O 1
#

Nearest PDB structures (foldseek):
  8sy2-assembly1_B  TM=7.842E-01  e=8.644E-12  Arachis hypogaea
  8sy3-assembly1_B  TM=7.799E-01  e=1.241E-11  Arachis hypogaea
  8sy2-assembly1_A  TM=7.808E-01  e=2.561E-11  Arachis hypogaea
  8sy3-assembly1_A  TM=7.659E-01  e=1.401E-11  Arachis hypogaea